Protein AF-A0A931F3W4-F1 (afdb_monomer)

Sequence (230 aa):
MEVESSICLSDLVPALRWSRPQQVAEVLGDPRLPASWWSSLALSKALGTAGLDWICERLARLVATRWDHLPLADLLPALMVHHVDPALPGWPEATRTAVAGLGGWQRLRRLSPGDLTTPSATPEVVMGSVFREILGRIPAQREATRAHPEVTRPLQRGTAPGVSSRSTGSFPAQPETVPPQTGMFAAQVGPFAAQSENTPQRQAGQPQASQPEGLPPRQGDGVPQRQTGS

Foldseek 3Di:
DPPPPQDAQCNQFVVCVVDDLVLLCVQVPDPQADRPRRPPGRPLVVCVRQNLLSVLLSVLVSQVPPVQPPQQCNRGVLLVVDDDDLVDPLADPLLSVLQVVCVHSVSNNGHGLVVSDDPSDHSSSNSSSVSSVSVVPDCSVVCSVVVPDDPPDDDDDDDDDDDDDDDDDDDDDDDDDDDDDDDDDDDDDDDDDDDPDDDDDDDDDDDDDDDDDDDDDDDDDDDDDDDDDD

Radius of gyration: 34.12 Å; Cα contacts (8 Å, |Δi|>4): 187; chains: 1; bounding box: 109×86×73 Å

Secondary structure (DSSP, 8-state):
--------HHHH-THHHHS-HHHHHHHH--TTS-TTHHHHS-HHHHHHHH-HHHHHHHHHHHHHHH-TTS-HHHH-THHHHS---TTSTTS-HHHHHHHHHTT-HHHHTTS-GGGG--SS--HHHHHHHHHHHHHHTSHHHHHHHHS-----------------------PPP-----------------------------------------------------PPP-

Solvent-accessible surface area (backbone atoms only — not comparable to full-atom values): 15168 Å² total; per-residue (Å²): 131,86,77,79,77,68,53,26,48,31,76,54,28,48,57,59,73,80,45,60,66,69,68,48,42,75,56,68,62,47,96,93,50,62,88,68,34,51,74,74,34,37,39,50,58,51,36,71,74,65,33,61,67,54,52,19,48,36,49,15,48,46,40,49,73,74,40,26,81,46,36,39,41,70,43,30,52,61,61,76,77,48,87,73,65,67,84,43,87,90,47,56,69,40,38,37,54,32,39,53,76,59,62,27,67,82,40,50,45,70,33,24,40,61,70,45,65,44,100,57,26,50,33,39,59,43,41,21,49,52,41,45,56,56,59,66,66,39,64,58,50,55,47,64,65,60,72,62,70,73,90,79,74,77,89,78,80,79,79,87,88,84,84,88,80,90,81,92,85,84,86,83,80,88,86,89,86,83,88,92,84,92,79,90,83,80,87,82,90,84,88,82,90,75,86,88,81,78,84,78,88,80,78,91,75,87,81,82,88,80,84,79,90,80,85,80,90,81,89,78,88,80,82,86,82,82,78,88,81,134

Mean predicted aligned error: 18.48 Å

pLDDT: mean 73.36, std 21.91, range [36.03, 97.19]

Organism: NCBI:txid1187855

Structure (mmCIF, N/CA/C/O backbone):
data_AF-A0A931F3W4-F1
#
_entry.id   AF-A0A931F3W4-F1
#
loop_
_atom_site.group_PDB
_atom_site.id
_atom_site.type_symbol
_atom_site.label_atom_id
_atom_site.label_alt_id
_atom_site.label_comp_id
_atom_site.label_asym_id
_atom_site.label_entity_id
_atom_site.label_seq_id
_atom_site.pdbx_PDB_ins_code
_atom_site.Cartn_x
_atom_site.Cartn_y
_atom_site.Cartn_z
_atom_site.occupancy
_atom_site.B_iso_or_equiv
_atom_site.auth_seq_id
_atom_site.auth_comp_id
_atom_site.auth_asym_id
_atom_site.auth_atom_id
_atom_site.pdbx_PDB_model_num
ATOM 1 N N . MET A 1 1 ? -26.323 -15.587 11.930 1.00 38.91 1 MET A N 1
ATOM 2 C CA . MET A 1 1 ? -25.146 -14.933 12.529 1.00 38.91 1 MET A CA 1
ATOM 3 C C . MET A 1 1 ? -24.236 -14.577 11.378 1.00 38.91 1 MET A C 1
ATOM 5 O O . MET A 1 1 ? -23.604 -15.470 10.829 1.00 38.91 1 MET A O 1
ATOM 9 N N . GLU A 1 2 ? -24.268 -13.326 10.934 1.00 43.00 2 GLU A N 1
ATOM 10 C CA . GLU A 1 2 ? -23.236 -12.836 10.026 1.00 43.00 2 GLU A CA 1
ATOM 11 C C . GLU A 1 2 ? -21.982 -12.694 10.880 1.00 43.00 2 GLU A C 1
ATOM 13 O O . GLU A 1 2 ? -21.956 -11.945 11.850 1.00 43.00 2 GLU A O 1
ATOM 18 N N . VAL A 1 3 ? -20.992 -13.545 10.634 1.00 45.69 3 VAL A N 1
ATOM 19 C CA . VAL A 1 3 ? -19.682 -13.373 11.248 1.00 45.69 3 VAL A CA 1
ATOM 20 C C . VAL A 1 3 ? -19.045 -12.248 10.453 1.00 45.69 3 VAL A C 1
ATOM 22 O O . VAL A 1 3 ? -18.515 -12.493 9.368 1.00 45.69 3 VAL A O 1
ATOM 25 N N . GLU A 1 4 ? -19.145 -11.006 10.932 1.00 57.19 4 GLU A N 1
ATOM 26 C CA . GLU A 1 4 ? -18.295 -9.941 10.414 1.00 57.19 4 GLU A CA 1
ATOM 27 C C . GLU A 1 4 ? -16.847 -10.317 10.718 1.00 57.19 4 GLU A C 1
ATOM 29 O O . GLU A 1 4 ? -16.307 -10.037 11.788 1.00 57.19 4 GLU A O 1
ATOM 34 N N . SER A 1 5 ? -16.218 -11.000 9.765 1.00 57.53 5 SER A N 1
ATOM 35 C CA . SER A 1 5 ? -14.788 -11.253 9.764 1.00 57.53 5 SER A CA 1
ATOM 36 C C . SER A 1 5 ? -14.090 -9.900 9.771 1.00 57.53 5 SER A C 1
ATOM 38 O O . SER A 1 5 ? -13.972 -9.231 8.741 1.00 57.53 5 SER A O 1
ATOM 40 N N . SER A 1 6 ? -13.669 -9.466 10.955 1.00 82.12 6 SER A N 1
ATOM 41 C CA . SER A 1 6 ? -12.978 -8.202 11.157 1.00 82.12 6 SER A CA 1
ATOM 42 C C . SER A 1 6 ? -11.540 -8.330 10.657 1.00 82.12 6 SER A C 1
ATOM 44 O O . SER A 1 6 ? -10.613 -8.472 11.449 1.00 82.12 6 SER A O 1
ATOM 46 N N . ILE A 1 7 ? -11.355 -8.315 9.336 1.00 90.19 7 ILE A N 1
ATOM 47 C CA . ILE A 1 7 ? -10.024 -8.275 8.731 1.00 90.19 7 ILE A CA 1
ATOM 48 C C . ILE A 1 7 ? -9.361 -6.939 9.079 1.00 90.19 7 ILE A C 1
ATOM 50 O O . ILE A 1 7 ? -9.967 -5.879 8.903 1.00 90.19 7 ILE A O 1
ATOM 54 N N . CYS A 1 8 ? -8.140 -6.976 9.598 1.00 93.44 8 CYS A N 1
ATOM 55 C CA . CYS A 1 8 ? -7.321 -5.795 9.853 1.00 93.44 8 CYS A CA 1
ATOM 56 C C . CYS A 1 8 ? -6.316 -5.582 8.713 1.00 93.44 8 CYS A C 1
ATOM 58 O O . CYS A 1 8 ? -6.145 -6.424 7.829 1.00 93.44 8 CYS A O 1
ATOM 60 N N . LEU A 1 9 ? -5.623 -4.445 8.709 1.00 94.44 9 LEU A N 1
ATOM 61 C CA . LEU A 1 9 ? -4.669 -4.145 7.641 1.00 94.44 9 LEU A CA 1
ATOM 62 C C . LEU A 1 9 ? -3.477 -5.118 7.630 1.00 94.44 9 LEU A C 1
ATOM 64 O O . LEU A 1 9 ? -2.995 -5.498 6.565 1.00 94.44 9 LEU A O 1
ATOM 68 N N . 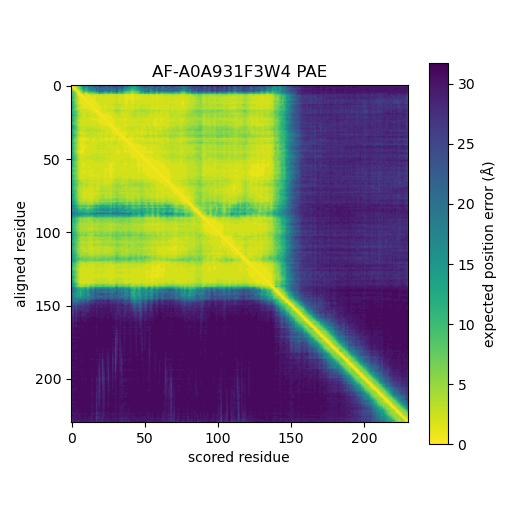SER A 1 10 ? -3.036 -5.565 8.807 1.00 95.12 10 SER A N 1
ATOM 69 C CA . SER A 1 10 ? -1.928 -6.516 8.950 1.00 95.12 10 SER A CA 1
ATOM 70 C C . SER A 1 10 ? -2.238 -7.927 8.437 1.00 95.12 10 SER A C 1
ATOM 72 O O . SER A 1 10 ? -1.316 -8.709 8.218 1.00 95.12 10 SER A O 1
ATOM 74 N N . ASP A 1 11 ? -3.514 -8.255 8.217 1.00 93.44 11 ASP A N 1
ATOM 75 C CA . ASP A 1 11 ? -3.917 -9.512 7.577 1.00 93.44 11 ASP A CA 1
ATOM 76 C C . ASP A 1 11 ? -3.682 -9.472 6.063 1.00 93.44 11 ASP A C 1
ATOM 78 O O . ASP A 1 11 ? -3.429 -10.502 5.443 1.00 93.44 11 ASP A O 1
ATOM 82 N N . LEU A 1 12 ? -3.752 -8.277 5.468 1.00 92.31 12 LEU A N 1
ATOM 83 C CA . LEU A 1 12 ? -3.529 -8.061 4.038 1.00 92.31 12 LEU A CA 1
ATOM 84 C C . LEU A 1 12 ? -2.073 -7.777 3.709 1.00 92.31 12 LEU A C 1
ATOM 86 O O . LEU A 1 12 ? -1.602 -8.184 2.650 1.00 92.31 12 LEU A O 1
ATOM 90 N N . VAL A 1 13 ? -1.384 -7.072 4.606 1.00 95.06 13 VAL A N 1
ATOM 91 C CA . VAL A 1 13 ? 0.032 -6.724 4.485 1.00 95.06 13 VAL A CA 1
ATOM 92 C C . VAL A 1 13 ? 0.778 -7.387 5.645 1.00 95.06 13 VAL A C 1
ATOM 94 O O . VAL A 1 13 ? 0.998 -6.745 6.679 1.00 95.06 13 VAL A O 1
ATOM 97 N N . PRO A 1 14 ? 1.164 -8.673 5.516 1.00 93.94 14 PRO A N 1
ATOM 98 C CA . PRO A 1 14 ? 1.761 -9.435 6.611 1.00 93.94 14 PRO A CA 1
ATOM 99 C C . PRO A 1 14 ? 3.040 -8.801 7.162 1.00 93.94 14 PRO A C 1
ATOM 101 O O . PRO A 1 14 ? 3.311 -8.912 8.356 1.00 93.94 14 PRO A O 1
ATOM 104 N N . ALA A 1 15 ? 3.772 -8.052 6.328 1.00 94.38 15 ALA A N 1
ATOM 105 C CA . ALA A 1 15 ? 4.962 -7.296 6.719 1.00 94.38 15 ALA A CA 1
ATOM 106 C C . ALA A 1 15 ? 4.738 -6.364 7.927 1.00 94.38 15 ALA A C 1
ATOM 108 O O . ALA A 1 15 ? 5.656 -6.144 8.722 1.00 94.38 15 ALA A O 1
ATOM 109 N N . LEU A 1 16 ? 3.507 -5.877 8.135 1.00 95.38 16 LEU A N 1
ATOM 110 C CA . LEU A 1 16 ? 3.147 -5.075 9.308 1.00 95.38 16 LEU A CA 1
ATOM 111 C C . LEU A 1 16 ? 3.278 -5.848 10.627 1.00 95.38 16 LEU A C 1
ATOM 113 O O . LEU A 1 16 ? 3.577 -5.237 11.649 1.00 95.38 16 LEU A O 1
ATOM 117 N N . ARG A 1 17 ? 3.075 -7.171 10.621 1.00 93.19 17 ARG A N 1
ATOM 118 C CA . ARG A 1 17 ? 3.121 -8.013 11.829 1.00 93.19 17 ARG A CA 1
ATOM 119 C C . ARG A 1 17 ? 4.537 -8.212 12.358 1.00 93.19 17 ARG A C 1
ATOM 121 O O . ARG A 1 17 ? 4.718 -8.393 13.557 1.00 93.19 17 ARG A O 1
ATOM 128 N N . TRP A 1 18 ? 5.528 -8.178 11.470 1.00 92.69 18 TRP A N 1
ATOM 129 C CA . TRP A 1 18 ? 6.941 -8.361 11.822 1.00 92.69 18 TRP A CA 1
ATOM 130 C C . TRP A 1 18 ? 7.704 -7.038 11.932 1.00 92.69 18 TRP A C 1
ATOM 132 O O . TRP A 1 18 ? 8.871 -7.021 12.319 1.00 92.69 18 TRP A O 1
ATOM 142 N N . SER A 1 19 ? 7.051 -5.923 11.607 1.00 93.75 19 SER A N 1
ATOM 143 C CA . SER A 1 19 ? 7.645 -4.593 11.695 1.00 93.75 19 SER A CA 1
ATOM 144 C C . SER A 1 19 ? 7.545 -4.017 13.102 1.00 93.75 19 SER A C 1
ATOM 146 O O . SER A 1 19 ? 6.621 -4.311 13.860 1.00 93.75 19 SER A O 1
ATOM 148 N N . ARG A 1 20 ? 8.497 -3.147 13.459 1.00 94.81 20 ARG A N 1
ATOM 149 C CA . ARG A 1 20 ? 8.479 -2.465 14.759 1.00 94.81 20 ARG A CA 1
ATOM 150 C C . ARG A 1 20 ? 7.295 -1.490 14.808 1.00 94.81 20 ARG A C 1
ATOM 152 O O . ARG A 1 20 ? 7.245 -0.593 13.961 1.00 94.81 20 ARG A O 1
ATOM 159 N N . PRO A 1 21 ? 6.387 -1.581 15.800 1.00 94.25 21 PRO A N 1
ATOM 160 C CA . PRO A 1 21 ? 5.191 -0.738 15.856 1.00 94.25 21 PRO A CA 1
ATOM 161 C C . PRO A 1 21 ? 5.481 0.765 15.798 1.00 94.25 21 PRO A C 1
ATOM 163 O O . PRO A 1 21 ? 4.712 1.509 15.203 1.00 94.25 21 PRO A O 1
ATOM 166 N N . GLN A 1 22 ? 6.608 1.215 16.356 1.00 95.12 22 GLN A N 1
ATOM 167 C CA . GLN A 1 22 ? 7.011 2.624 16.356 1.00 95.12 22 GLN A CA 1
ATOM 168 C C . GLN A 1 22 ? 7.330 3.137 14.944 1.00 95.12 22 GLN A C 1
ATOM 170 O O . GLN A 1 22 ? 6.947 4.248 14.598 1.00 95.12 22 GLN A O 1
ATOM 175 N N . GLN A 1 23 ? 7.980 2.316 14.114 1.00 94.81 23 GLN A N 1
ATOM 176 C CA . GLN A 1 23 ? 8.305 2.672 12.726 1.00 94.81 23 GLN A CA 1
ATOM 177 C C . GLN A 1 23 ? 7.051 2.710 11.852 1.00 94.81 23 GLN A C 1
ATOM 179 O O . GLN A 1 23 ? 6.938 3.535 10.951 1.00 94.81 23 GLN A O 1
ATOM 184 N N . VAL A 1 24 ? 6.095 1.824 12.134 1.00 96.56 24 VAL A N 1
ATOM 185 C CA . VAL A 1 24 ? 4.797 1.825 11.458 1.00 96.56 24 VAL A CA 1
ATOM 186 C C . VAL A 1 24 ? 3.981 3.048 11.881 1.00 96.56 24 VAL A C 1
ATOM 188 O O . VAL A 1 24 ? 3.436 3.734 11.021 1.00 96.56 24 VAL A O 1
ATOM 191 N N . ALA A 1 25 ? 3.945 3.370 13.178 1.00 95.06 25 ALA A N 1
ATOM 192 C CA . ALA A 1 25 ? 3.234 4.529 13.721 1.00 95.06 25 ALA A CA 1
ATOM 193 C C . ALA A 1 25 ? 3.739 5.865 13.158 1.00 95.06 25 ALA A C 1
ATOM 195 O O . ALA A 1 25 ? 2.942 6.774 12.953 1.00 95.06 25 ALA A O 1
ATOM 196 N N . GLU A 1 26 ? 5.041 5.977 12.882 1.00 95.62 26 GLU A N 1
ATOM 197 C CA . GLU A 1 26 ? 5.653 7.167 12.277 1.00 95.62 26 GLU A CA 1
ATOM 198 C C . GLU A 1 26 ? 5.024 7.518 10.915 1.00 95.62 26 GLU A C 1
ATOM 200 O O . GLU A 1 26 ? 4.882 8.691 10.577 1.00 95.62 26 GLU A O 1
ATOM 205 N N . VAL A 1 27 ? 4.609 6.504 10.145 1.00 96.12 27 VAL A N 1
ATOM 206 C CA . VAL A 1 27 ? 4.059 6.686 8.792 1.00 96.12 27 VAL A CA 1
ATOM 207 C C . VAL A 1 27 ? 2.534 6.541 8.754 1.00 96.12 27 VAL A C 1
ATOM 209 O O . VAL A 1 27 ? 1.875 7.313 8.059 1.00 96.12 27 VAL A O 1
ATOM 212 N N . LEU A 1 28 ? 1.969 5.573 9.484 1.00 96.25 28 LEU A N 1
ATOM 213 C CA . LEU A 1 28 ? 0.532 5.246 9.515 1.00 96.25 28 LEU A CA 1
ATOM 214 C C . LEU A 1 28 ? -0.226 5.857 10.705 1.00 96.25 28 LEU A C 1
ATOM 216 O O . LEU A 1 28 ? -1.411 5.566 10.886 1.00 96.25 28 LEU A O 1
ATOM 220 N N . GLY A 1 29 ? 0.420 6.675 11.534 1.00 94.25 29 GLY A N 1
ATOM 221 C CA . GLY A 1 29 ? -0.254 7.399 12.608 1.00 94.25 29 GLY A CA 1
ATOM 222 C C . GLY A 1 29 ? -1.302 8.369 12.056 1.00 94.25 29 GLY A C 1
ATOM 223 O O . GLY A 1 29 ? -0.983 9.236 11.246 1.00 94.25 29 GLY A O 1
ATOM 224 N N . ASP A 1 30 ? -2.548 8.239 12.516 1.00 94.12 30 ASP A N 1
ATOM 225 C CA . ASP A 1 30 ? -3.633 9.189 12.247 1.00 94.12 30 ASP A CA 1
ATOM 226 C C . ASP A 1 30 ? -4.307 9.544 13.581 1.00 94.12 30 ASP A C 1
ATOM 228 O O . ASP A 1 30 ? -4.701 8.628 14.306 1.00 94.12 30 ASP A O 1
ATOM 232 N N . PRO A 1 31 ? -4.462 10.835 13.929 1.00 93.31 31 PRO A N 1
ATOM 233 C CA . PRO A 1 31 ? -5.076 11.249 15.193 1.00 93.31 31 PRO A CA 1
ATOM 234 C C . PRO A 1 31 ? -6.554 10.847 15.328 1.00 93.31 31 PRO A C 1
ATOM 236 O O . PRO A 1 31 ? -7.086 10.849 16.435 1.00 93.31 31 PRO A O 1
ATOM 239 N N . ARG A 1 32 ? -7.233 10.508 14.225 1.00 95.06 32 ARG A N 1
ATOM 240 C CA . ARG A 1 32 ? -8.628 10.039 14.210 1.00 95.06 32 ARG A CA 1
ATOM 241 C C . ARG A 1 32 ? -8.749 8.539 14.482 1.00 95.06 32 ARG A C 1
ATOM 243 O O . ARG A 1 32 ? -9.859 8.046 14.677 1.00 95.06 32 ARG A O 1
ATOM 250 N N . LEU A 1 33 ? -7.639 7.802 14.444 1.00 95.56 33 LEU A N 1
ATOM 251 C CA . LEU A 1 33 ? -7.594 6.354 14.622 1.00 95.56 33 LEU A CA 1
ATOM 252 C C . LEU A 1 33 ? -6.891 5.990 15.939 1.00 95.56 33 LEU A C 1
ATOM 254 O O . LEU A 1 33 ? -6.007 6.715 16.396 1.00 95.56 33 LEU A O 1
ATOM 258 N N . PRO A 1 34 ? -7.248 4.857 16.568 1.00 94.31 34 PRO A N 1
ATOM 259 C CA . PRO A 1 34 ? -6.547 4.389 17.755 1.00 94.31 34 PRO A CA 1
ATOM 260 C C . PRO A 1 34 ? -5.084 4.042 17.440 1.00 94.31 34 PRO A C 1
ATOM 262 O O . PRO A 1 34 ? -4.719 3.710 16.307 1.00 94.31 34 PRO A O 1
ATOM 265 N N . ALA A 1 35 ? -4.235 4.067 18.467 1.00 92.75 35 ALA A N 1
ATOM 266 C CA . ALA A 1 35 ? -2.858 3.606 18.339 1.00 92.75 35 ALA A CA 1
ATOM 267 C C . ALA A 1 35 ? -2.827 2.143 17.864 1.00 92.75 35 ALA A C 1
ATOM 269 O O . ALA A 1 35 ? -3.592 1.309 18.344 1.00 92.75 35 ALA A O 1
ATOM 270 N N . SER A 1 36 ? -1.928 1.819 16.933 1.00 93.50 36 SER A N 1
ATOM 271 C CA . SER A 1 36 ? -1.826 0.473 16.345 1.00 93.50 36 SER A CA 1
ATOM 272 C C . SER A 1 36 ? -3.114 -0.033 15.680 1.00 93.50 36 SER A C 1
ATOM 274 O O . SER A 1 36 ? -3.389 -1.234 15.667 1.00 93.50 36 SER A O 1
ATOM 276 N N . TRP A 1 37 ? -3.916 0.865 15.098 1.00 95.94 37 TRP A N 1
ATOM 277 C CA . TRP A 1 37 ? -5.141 0.500 14.375 1.00 95.94 37 TRP A CA 1
ATOM 278 C C . TRP A 1 37 ? -4.897 -0.531 13.261 1.00 95.94 37 TRP A C 1
ATOM 280 O O . TRP A 1 37 ? -5.764 -1.355 12.993 1.00 95.94 37 TRP A O 1
ATOM 290 N N . TRP A 1 38 ? -3.716 -0.543 12.636 1.00 95.50 38 TRP A N 1
ATOM 291 C CA . TRP A 1 38 ? -3.389 -1.455 11.534 1.00 95.50 38 TRP A CA 1
ATOM 292 C C . TRP A 1 38 ? -3.429 -2.943 11.923 1.00 95.50 38 TRP A C 1
ATOM 294 O O . TRP A 1 38 ? -3.611 -3.789 11.048 1.00 95.50 38 TRP A O 1
ATOM 304 N N . SER A 1 39 ? -3.273 -3.275 13.209 1.00 94.69 39 SER A N 1
ATOM 305 C CA . SER A 1 39 ? -3.352 -4.649 13.726 1.00 94.69 39 SER A CA 1
ATOM 306 C C . SER A 1 39 ? -4.591 -4.926 14.581 1.00 94.69 39 SER A C 1
ATOM 308 O O . SER A 1 39 ? -4.866 -6.082 14.882 1.00 94.69 39 SER A O 1
ATOM 310 N N . SER A 1 40 ? -5.329 -3.892 14.992 1.00 92.69 40 SER A N 1
ATOM 311 C CA . SER A 1 40 ? -6.409 -4.010 15.986 1.00 92.69 40 SER A CA 1
ATOM 312 C C . SER A 1 40 ? -7.773 -3.525 15.495 1.00 92.69 40 SER A C 1
ATOM 314 O O . SER A 1 40 ? -8.801 -3.949 16.021 1.00 92.69 40 SER A O 1
ATOM 316 N N . LEU A 1 41 ? -7.812 -2.649 14.488 1.00 93.69 41 LEU A N 1
ATOM 317 C CA . LEU A 1 41 ? -9.041 -2.077 13.956 1.00 93.69 41 LEU A CA 1
ATOM 318 C C . LEU A 1 41 ? -9.452 -2.795 12.669 1.00 93.69 41 LEU A C 1
ATOM 320 O O . LEU A 1 41 ? -8.635 -3.033 11.778 1.00 93.69 41 LEU A O 1
ATOM 324 N N . ALA A 1 42 ? -10.750 -3.077 12.553 1.00 92.81 42 ALA A N 1
ATOM 325 C CA . ALA A 1 42 ? -11.329 -3.579 11.316 1.00 92.81 42 ALA A CA 1
ATOM 326 C C . ALA A 1 42 ? -11.039 -2.611 10.158 1.00 92.81 42 ALA A C 1
ATOM 328 O O . ALA A 1 42 ? -11.275 -1.402 10.257 1.00 92.81 42 ALA A O 1
ATOM 329 N N . LEU A 1 43 ? -10.572 -3.155 9.040 1.00 91.94 43 LEU A N 1
ATOM 330 C CA . LEU A 1 43 ? -10.159 -2.392 7.871 1.00 91.94 43 LEU A CA 1
ATOM 331 C C . LEU A 1 43 ? -11.293 -1.532 7.302 1.00 91.94 43 LEU A C 1
ATOM 333 O O . LEU A 1 43 ? -11.044 -0.408 6.878 1.00 91.94 43 LEU A O 1
ATOM 337 N N . SER A 1 44 ? -12.540 -2.011 7.342 1.00 90.00 44 SER A N 1
ATOM 338 C CA . SER A 1 44 ? -13.719 -1.227 6.941 1.00 90.00 44 SER A CA 1
ATOM 339 C C . SER A 1 44 ? -13.864 0.062 7.749 1.00 90.00 44 SER A C 1
ATOM 341 O O . SER A 1 44 ? -14.100 1.120 7.171 1.00 90.00 44 SER A O 1
ATOM 343 N N . LYS A 1 45 ? -13.662 -0.003 9.071 1.00 91.31 45 LYS A N 1
ATOM 344 C CA . LYS A 1 45 ? -13.699 1.172 9.953 1.00 91.31 45 LYS A CA 1
ATOM 345 C C . LYS A 1 45 ? -12.530 2.110 9.674 1.00 91.31 45 LYS A C 1
ATOM 347 O O . LYS A 1 45 ? -12.736 3.312 9.567 1.00 91.31 45 LYS A O 1
ATOM 352 N N . ALA A 1 46 ? -11.321 1.570 9.510 1.00 93.31 46 ALA A N 1
ATOM 353 C CA . ALA A 1 46 ? -10.150 2.378 9.174 1.00 93.31 46 ALA A CA 1
ATOM 354 C C . ALA A 1 46 ? -10.346 3.139 7.851 1.00 93.31 46 ALA A C 1
ATOM 356 O O . ALA A 1 46 ? -10.100 4.342 7.790 1.00 93.31 46 ALA A O 1
ATOM 357 N N . LEU A 1 47 ? -10.857 2.460 6.819 1.00 91.94 47 LEU A N 1
ATOM 358 C CA . LEU A 1 47 ? -11.158 3.055 5.516 1.00 91.94 47 LEU A CA 1
ATOM 359 C C . LEU A 1 47 ? -12.287 4.091 5.597 1.00 91.94 47 LEU A C 1
ATOM 361 O O . LEU A 1 47 ? -12.173 5.137 4.968 1.00 91.94 47 LEU A O 1
ATOM 365 N N . GLY A 1 48 ? -13.335 3.845 6.391 1.00 90.88 48 GLY A N 1
ATOM 366 C CA . GLY A 1 48 ? -14.420 4.810 6.607 1.00 90.88 48 GLY A CA 1
ATOM 367 C C . GLY A 1 48 ? -13.978 6.080 7.343 1.00 90.88 48 GLY A C 1
ATOM 368 O O . GLY A 1 48 ? -14.459 7.165 7.033 1.00 90.88 48 GLY A O 1
ATOM 369 N N . THR A 1 49 ? -13.034 5.968 8.281 1.00 93.88 49 THR A N 1
ATOM 370 C CA . THR A 1 49 ? -12.533 7.117 9.052 1.00 93.88 49 THR A CA 1
ATOM 371 C C . THR A 1 49 ? -11.438 7.886 8.316 1.00 93.88 49 THR A C 1
ATOM 373 O O . THR A 1 49 ? -11.471 9.117 8.283 1.00 93.88 49 THR A O 1
ATOM 376 N N . ALA A 1 50 ? -10.442 7.188 7.758 1.00 94.19 50 ALA A N 1
ATOM 377 C CA . ALA A 1 50 ? -9.263 7.823 7.170 1.00 94.19 50 ALA A CA 1
ATOM 378 C C . ALA A 1 50 ? -9.355 8.033 5.653 1.00 94.19 50 ALA A C 1
ATOM 380 O O . ALA A 1 50 ? -8.764 8.983 5.138 1.00 94.19 50 ALA A O 1
ATOM 381 N N . GLY A 1 51 ? -10.128 7.192 4.963 1.00 92.56 51 GLY A N 1
ATOM 382 C CA . GLY A 1 51 ? -10.246 7.163 3.510 1.00 92.56 51 GLY A CA 1
ATOM 383 C C . GLY A 1 51 ? -9.273 6.182 2.851 1.00 92.56 51 GLY A C 1
ATOM 384 O O . GLY A 1 51 ? -8.140 5.995 3.299 1.00 92.56 51 GLY A O 1
ATOM 385 N N . LEU A 1 52 ? -9.713 5.572 1.746 1.00 92.75 52 LEU A N 1
ATOM 386 C CA . LEU A 1 52 ? -8.907 4.641 0.945 1.00 92.75 52 LEU A CA 1
ATOM 387 C C . LEU A 1 52 ? -7.619 5.288 0.434 1.00 92.75 52 LEU A C 1
ATOM 389 O O . LEU A 1 52 ? -6.542 4.712 0.568 1.00 92.75 52 LEU A O 1
ATOM 393 N N . ASP A 1 53 ? -7.732 6.496 -0.107 1.00 93.31 53 ASP A N 1
ATOM 394 C CA . ASP A 1 53 ? -6.626 7.184 -0.771 1.00 93.31 53 ASP A CA 1
ATOM 395 C C . ASP A 1 53 ? -5.495 7.512 0.201 1.00 93.31 53 ASP A C 1
ATOM 397 O O . ASP A 1 53 ? -4.332 7.246 -0.098 1.00 93.31 53 ASP A O 1
ATOM 401 N N . TRP A 1 54 ? -5.848 7.990 1.397 1.00 95.44 54 TRP A N 1
ATOM 402 C CA . TRP A 1 54 ? -4.885 8.277 2.455 1.00 95.44 54 TRP A CA 1
ATOM 403 C C . TRP A 1 54 ? -4.158 7.006 2.912 1.00 95.44 54 TRP A C 1
ATOM 405 O O . TRP A 1 54 ? -2.930 6.997 2.991 1.00 95.44 54 TRP A O 1
ATOM 415 N N . ILE A 1 55 ? -4.890 5.908 3.155 1.00 95.88 55 ILE A N 1
ATOM 416 C CA . ILE A 1 55 ? -4.277 4.635 3.568 1.00 95.88 55 ILE A CA 1
ATOM 417 C C . ILE A 1 55 ? -3.335 4.116 2.476 1.00 95.88 55 ILE A C 1
ATOM 419 O O . ILE A 1 55 ? -2.214 3.709 2.783 1.00 95.88 55 ILE A O 1
ATOM 423 N N . CYS A 1 56 ? -3.755 4.161 1.208 1.00 95.38 56 CYS A N 1
ATOM 424 C CA . CYS A 1 56 ? -2.939 3.704 0.083 1.00 95.38 56 CYS A CA 1
ATOM 425 C C . CYS A 1 56 ? -1.658 4.530 -0.068 1.00 95.38 56 CYS A C 1
ATOM 427 O O . CYS A 1 56 ? -0.590 3.954 -0.259 1.00 95.38 56 CYS A O 1
ATOM 429 N N . GLU A 1 57 ? -1.742 5.858 0.053 1.00 96.12 57 GLU A N 1
ATOM 430 C CA . GLU A 1 57 ? -0.575 6.742 -0.014 1.00 96.12 57 GLU A CA 1
ATOM 431 C C . GLU A 1 57 ? 0.421 6.441 1.115 1.00 96.12 57 GLU A C 1
ATOM 433 O O . GLU A 1 57 ? 1.622 6.278 0.879 1.00 96.12 57 GLU A O 1
ATOM 438 N N . ARG A 1 58 ? -0.068 6.330 2.357 1.00 97.19 58 ARG A N 1
ATOM 439 C CA . ARG A 1 58 ? 0.797 6.086 3.517 1.00 97.19 58 ARG A CA 1
ATOM 440 C C . ARG A 1 58 ? 1.424 4.699 3.489 1.00 97.19 58 ARG A C 1
ATOM 442 O O . ARG A 1 58 ? 2.607 4.570 3.802 1.00 97.19 58 ARG A O 1
ATOM 449 N N . LEU A 1 59 ? 0.680 3.681 3.061 1.00 96.81 59 LEU A N 1
ATOM 450 C CA . LEU A 1 59 ? 1.224 2.340 2.850 1.00 96.81 59 LEU A CA 1
ATOM 451 C C . LEU A 1 59 ? 2.278 2.314 1.751 1.00 96.81 59 LEU A C 1
ATOM 453 O O . LEU A 1 59 ? 3.332 1.720 1.952 1.00 96.81 59 LEU A O 1
ATOM 457 N N . ALA A 1 60 ? 2.030 2.975 0.621 1.00 96.50 60 ALA A N 1
ATOM 458 C CA . ALA A 1 60 ? 2.995 3.048 -0.467 1.00 96.50 60 ALA A CA 1
ATOM 459 C C . ALA A 1 60 ? 4.320 3.667 -0.005 1.00 96.50 60 ALA A C 1
ATOM 461 O O . ALA A 1 60 ? 5.384 3.108 -0.266 1.00 96.50 60 ALA A O 1
ATOM 462 N N . ARG A 1 61 ? 4.251 4.758 0.768 1.00 96.50 61 ARG A N 1
ATOM 463 C CA . ARG A 1 61 ? 5.433 5.384 1.372 1.00 96.50 61 ARG A CA 1
ATOM 464 C C . ARG A 1 61 ? 6.133 4.463 2.373 1.00 96.50 61 ARG A C 1
ATOM 466 O O . ARG A 1 61 ? 7.356 4.364 2.352 1.00 96.50 61 ARG A O 1
ATOM 473 N N . LEU A 1 62 ? 5.386 3.787 3.247 1.00 96.69 62 LEU A N 1
ATOM 474 C CA . LEU A 1 62 ? 5.958 2.850 4.222 1.00 96.69 62 LEU A CA 1
ATOM 475 C C . LEU A 1 62 ? 6.713 1.714 3.518 1.00 96.69 62 LEU A C 1
ATOM 477 O O . LEU A 1 62 ? 7.844 1.402 3.876 1.00 96.69 62 LEU A O 1
ATOM 481 N N . VAL A 1 63 ? 6.099 1.136 2.489 1.00 95.81 63 VAL A N 1
ATOM 482 C CA . VAL A 1 63 ? 6.659 0.028 1.712 1.00 95.81 63 VAL A CA 1
ATOM 483 C C . VAL A 1 63 ? 7.924 0.460 0.975 1.00 95.81 63 VAL A C 1
ATOM 485 O O . VAL A 1 63 ? 8.940 -0.217 1.086 1.00 95.81 63 VAL A O 1
ATOM 488 N N . ALA A 1 64 ? 7.893 1.606 0.291 1.00 94.75 64 ALA A N 1
ATOM 489 C CA . ALA A 1 64 ? 9.051 2.129 -0.431 1.00 94.75 64 ALA A CA 1
ATOM 490 C C . ALA A 1 64 ? 10.223 2.499 0.496 1.00 94.75 64 ALA A C 1
ATOM 492 O O . ALA A 1 64 ? 11.375 2.384 0.099 1.00 94.75 64 ALA A O 1
ATOM 493 N N . THR A 1 65 ? 9.950 2.923 1.735 1.00 95.00 65 THR A N 1
ATOM 494 C CA . THR A 1 65 ? 10.996 3.377 2.671 1.00 95.00 65 THR A CA 1
ATOM 495 C C . THR A 1 65 ? 11.542 2.287 3.587 1.00 95.00 65 THR A C 1
ATOM 497 O O . THR A 1 65 ? 12.669 2.407 4.065 1.00 95.00 65 THR A O 1
ATOM 500 N N . ARG A 1 66 ? 10.749 1.257 3.906 1.00 93.62 66 ARG A N 1
ATOM 501 C CA . ARG A 1 66 ? 11.115 0.243 4.912 1.00 93.62 66 ARG A CA 1
ATOM 502 C C . ARG A 1 66 ? 11.223 -1.172 4.350 1.00 93.62 66 ARG A C 1
ATOM 504 O O . ARG A 1 66 ? 11.897 -1.995 4.966 1.00 93.62 66 ARG A O 1
ATOM 511 N N . TRP A 1 67 ? 10.571 -1.462 3.226 1.00 95.31 67 TRP A N 1
ATOM 512 C CA . TRP A 1 67 ? 10.476 -2.809 2.652 1.00 95.31 67 TRP A CA 1
ATOM 513 C C . TRP A 1 67 ? 10.803 -2.818 1.152 1.00 95.31 67 TRP A C 1
ATOM 515 O O . TRP A 1 67 ? 10.250 -3.606 0.388 1.00 95.31 67 TRP A O 1
ATOM 525 N N . ASP A 1 68 ? 11.713 -1.944 0.734 1.00 93.94 68 ASP A N 1
ATOM 526 C CA . ASP A 1 68 ? 12.187 -1.776 -0.643 1.00 93.94 68 ASP A CA 1
ATOM 527 C C . ASP A 1 68 ? 12.803 -3.038 -1.266 1.00 93.94 68 ASP A C 1
ATOM 529 O O . ASP A 1 68 ? 12.796 -3.197 -2.485 1.00 93.94 68 ASP A O 1
ATOM 533 N N . HIS A 1 69 ? 13.295 -3.944 -0.430 1.00 93.38 69 HIS A N 1
ATOM 534 C CA . HIS A 1 69 ? 13.922 -5.212 -0.791 1.00 93.38 69 HIS A CA 1
ATOM 535 C C . HIS A 1 69 ? 12.955 -6.405 -0.779 1.00 93.38 69 HIS A C 1
ATOM 537 O O . HIS A 1 69 ? 13.327 -7.488 -1.228 1.00 93.38 69 HIS A O 1
ATOM 543 N N . LEU A 1 70 ? 11.734 -6.251 -0.253 1.00 94.00 70 LEU A N 1
ATOM 544 C CA . LEU A 1 70 ? 10.798 -7.369 -0.120 1.00 94.00 70 LEU A CA 1
ATOM 545 C C . LEU A 1 70 ? 9.987 -7.547 -1.417 1.00 94.00 70 LEU A C 1
ATOM 547 O O . LEU A 1 70 ? 9.442 -6.560 -1.918 1.00 94.00 70 LEU A O 1
ATOM 551 N N . PRO A 1 71 ? 9.859 -8.767 -1.974 1.00 93.12 71 PRO A N 1
ATOM 552 C CA . PRO A 1 71 ? 9.047 -8.992 -3.164 1.00 93.12 71 PRO A CA 1
ATOM 553 C C . PRO A 1 71 ? 7.586 -8.592 -2.946 1.00 93.12 71 PRO A C 1
ATOM 555 O O . PRO A 1 71 ? 7.003 -8.838 -1.886 1.00 93.12 71 PRO A O 1
ATOM 558 N N . LEU A 1 72 ? 6.952 -8.025 -3.974 1.00 91.88 72 LEU A N 1
ATOM 559 C CA . LEU A 1 72 ? 5.562 -7.572 -3.870 1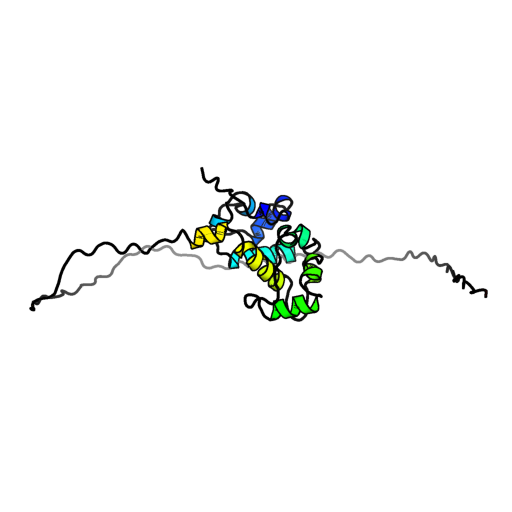.00 91.88 72 LEU A CA 1
ATOM 560 C C . LEU A 1 72 ? 4.585 -8.702 -3.519 1.00 91.88 72 LEU A C 1
ATOM 562 O O . LEU A 1 72 ? 3.624 -8.469 -2.787 1.00 91.88 72 LEU A O 1
ATOM 566 N N . ALA A 1 73 ? 4.832 -9.920 -4.004 1.00 91.56 73 ALA A N 1
ATOM 567 C CA . ALA A 1 73 ? 4.021 -11.090 -3.669 1.00 91.56 73 ALA A CA 1
ATOM 568 C C . ALA A 1 73 ? 4.053 -11.445 -2.169 1.00 91.56 73 ALA A C 1
ATOM 570 O O . ALA A 1 73 ? 3.047 -11.924 -1.649 1.00 91.56 73 ALA A O 1
ATOM 571 N N . ASP A 1 74 ? 5.162 -11.171 -1.477 1.00 92.31 74 ASP A N 1
ATOM 572 C CA . ASP A 1 74 ? 5.303 -11.421 -0.037 1.00 92.31 74 ASP A CA 1
ATOM 573 C C . ASP A 1 74 ? 4.718 -10.269 0.791 1.00 92.31 74 ASP A C 1
ATOM 575 O O . ASP A 1 74 ? 4.138 -10.481 1.858 1.00 92.31 74 ASP A O 1
ATOM 579 N N . LEU A 1 75 ? 4.824 -9.040 0.275 1.00 92.50 75 LEU A N 1
ATOM 580 C CA . LEU A 1 75 ? 4.208 -7.850 0.863 1.00 92.50 75 LEU A CA 1
ATOM 581 C C . LEU A 1 75 ? 2.684 -7.902 0.829 1.00 92.50 75 LEU A C 1
ATOM 583 O O . LEU A 1 75 ? 2.028 -7.529 1.800 1.00 92.50 75 LEU A O 1
ATOM 587 N N . LEU A 1 76 ? 2.126 -8.327 -0.302 1.00 92.00 76 LEU A N 1
ATOM 588 C CA . LEU A 1 76 ? 0.695 -8.329 -0.559 1.00 92.00 76 LEU A CA 1
ATOM 589 C C . LEU A 1 76 ? 0.308 -9.664 -1.214 1.00 92.00 76 LEU A C 1
ATOM 591 O O . LEU A 1 76 ? 0.118 -9.722 -2.432 1.00 92.00 76 LEU A O 1
ATOM 595 N N . PRO A 1 77 ? 0.131 -10.745 -0.428 1.00 90.38 77 PRO A N 1
ATOM 596 C CA . PRO A 1 77 ? -0.210 -12.075 -0.953 1.00 90.38 77 PRO A CA 1
ATOM 597 C C . PRO A 1 77 ? -1.474 -12.093 -1.821 1.00 90.38 77 PRO A C 1
ATOM 599 O O . PRO A 1 77 ? -1.621 -12.917 -2.725 1.00 90.38 77 PRO A O 1
ATOM 602 N N . ALA A 1 78 ? -2.369 -11.125 -1.606 1.00 87.69 78 ALA A N 1
ATOM 603 C CA . ALA A 1 78 ? -3.548 -10.873 -2.425 1.00 87.69 78 ALA A CA 1
ATOM 604 C C . ALA A 1 78 ? -3.227 -10.699 -3.929 1.00 87.69 78 ALA A C 1
ATOM 606 O O . ALA A 1 78 ? -4.054 -11.049 -4.769 1.00 87.69 78 ALA A O 1
ATOM 607 N N . LEU A 1 79 ? -2.022 -10.240 -4.292 1.00 85.50 79 LEU A N 1
ATOM 608 C CA . LEU A 1 79 ? -1.558 -10.116 -5.683 1.00 85.50 79 LEU A CA 1
ATOM 609 C C . LEU A 1 79 ? -1.443 -11.453 -6.420 1.00 85.50 79 LEU A C 1
ATOM 611 O O . LEU A 1 79 ? -1.501 -11.494 -7.652 1.00 85.50 79 LEU A O 1
ATOM 615 N N . MET A 1 80 ? -1.269 -12.548 -5.680 1.00 84.00 80 MET A N 1
ATOM 616 C CA . MET A 1 80 ? -1.165 -13.886 -6.258 1.00 84.00 80 MET A CA 1
ATOM 617 C C . MET A 1 80 ? -2.530 -14.436 -6.665 1.00 84.00 80 MET A C 1
ATOM 619 O O . MET A 1 80 ? -2.622 -15.166 -7.649 1.00 84.00 80 MET A O 1
ATOM 623 N N . VAL A 1 81 ? -3.582 -14.046 -5.943 1.00 84.50 81 VAL A N 1
ATOM 624 C CA . VAL A 1 81 ? -4.954 -14.521 -6.159 1.00 84.50 81 VAL A CA 1
ATOM 625 C C . VAL A 1 81 ? -5.738 -13.567 -7.060 1.00 84.50 81 VAL A C 1
ATOM 627 O O . VAL A 1 81 ? -6.515 -14.004 -7.907 1.00 84.50 81 VAL A O 1
ATOM 630 N N . HIS A 1 82 ? -5.532 -12.257 -6.917 1.00 79.38 82 HIS A N 1
ATOM 631 C CA . HIS A 1 82 ? -6.268 -11.257 -7.679 1.00 79.38 82 HIS A CA 1
ATOM 632 C C . HIS A 1 82 ? -5.536 -10.856 -8.959 1.00 79.38 82 HIS A C 1
ATOM 634 O O . HIS A 1 82 ? -4.400 -10.380 -8.954 1.00 79.38 82 HIS A O 1
ATOM 640 N N . HIS A 1 83 ? -6.239 -10.978 -10.083 1.00 76.81 83 HIS A N 1
ATOM 641 C CA . HIS A 1 83 ? -5.766 -10.450 -11.353 1.00 76.81 83 HIS A CA 1
ATOM 642 C C . HIS A 1 83 ? -6.030 -8.944 -11.428 1.00 76.81 83 HIS A C 1
ATOM 644 O O . HIS A 1 83 ? -7.168 -8.516 -11.629 1.00 76.81 83 HIS A O 1
ATOM 650 N N . VAL A 1 84 ? -4.998 -8.129 -11.238 1.00 80.69 84 VAL A N 1
ATOM 651 C CA . VAL A 1 84 ? -5.055 -6.691 -11.510 1.00 80.69 84 VAL A CA 1
ATOM 652 C C . VAL A 1 84 ? -4.748 -6.475 -12.981 1.00 80.69 84 VAL A C 1
ATOM 654 O O . VAL A 1 84 ? -3.769 -7.014 -13.494 1.00 80.69 84 VAL A O 1
ATOM 657 N N . ASP A 1 85 ? -5.597 -5.707 -13.650 1.00 78.25 85 ASP A N 1
ATOM 658 C CA . ASP A 1 85 ? -5.341 -5.285 -15.016 1.00 78.25 85 ASP A CA 1
ATOM 659 C C . ASP A 1 85 ? -4.752 -3.864 -14.989 1.00 78.25 85 ASP A C 1
ATOM 661 O O . ASP A 1 85 ? -5.474 -2.907 -14.703 1.00 78.25 85 ASP A O 1
ATOM 665 N N . PRO A 1 86 ? -3.442 -3.702 -15.246 1.00 73.06 86 PRO A N 1
ATOM 666 C CA . PRO A 1 86 ? -2.811 -2.390 -15.255 1.00 73.06 86 PRO A CA 1
ATOM 667 C C . PRO A 1 86 ? -3.274 -1.524 -16.434 1.00 73.06 86 PRO A C 1
ATOM 669 O O . PRO A 1 86 ? -2.945 -0.347 -16.459 1.00 73.06 86 PRO A O 1
ATOM 672 N N . ALA A 1 87 ? -4.026 -2.052 -17.408 1.00 74.12 87 ALA A N 1
ATOM 673 C CA . ALA A 1 87 ? -4.613 -1.254 -18.483 1.00 74.12 87 ALA A CA 1
ATOM 674 C C . ALA A 1 87 ? -5.909 -0.532 -18.065 1.00 74.12 87 ALA A C 1
ATOM 676 O O . ALA A 1 87 ? -6.438 0.265 -18.844 1.00 74.12 87 ALA A O 1
ATOM 677 N N . LEU A 1 88 ? -6.419 -0.776 -16.849 1.00 70.81 88 LEU A N 1
ATOM 678 C CA . LEU A 1 88 ? -7.666 -0.177 -16.380 1.00 70.81 88 LEU A CA 1
ATOM 679 C C . LEU A 1 88 ? -7.593 1.359 -16.347 1.00 70.81 88 LEU A C 1
ATOM 681 O O . LEU A 1 88 ? -6.592 1.931 -15.909 1.00 70.81 88 LEU A O 1
ATOM 685 N N . PRO A 1 89 ? -8.686 2.053 -16.718 1.00 68.19 89 PRO A N 1
ATOM 686 C CA . PRO A 1 89 ? -8.730 3.516 -16.743 1.00 68.19 89 PRO A CA 1
ATOM 687 C C . PRO A 1 89 ? -8.588 4.159 -15.354 1.00 68.19 89 PRO A C 1
ATOM 689 O O . PRO A 1 89 ? -8.319 5.351 -15.262 1.00 68.19 89 PRO A O 1
ATOM 692 N N . GLY A 1 90 ? -8.741 3.386 -14.271 1.00 76.62 90 GLY A N 1
ATOM 693 C CA . GLY A 1 90 ? -8.518 3.857 -12.901 1.00 76.62 90 GLY A CA 1
ATOM 694 C C . GLY A 1 90 ? -7.043 4.058 -12.533 1.00 76.62 90 GLY A C 1
ATOM 695 O O . GLY A 1 90 ? -6.759 4.622 -11.479 1.00 76.62 90 GLY A O 1
ATOM 696 N N . TRP A 1 91 ? -6.104 3.601 -13.368 1.00 87.31 91 TRP A N 1
ATOM 697 C CA . TRP A 1 91 ? -4.671 3.717 -13.109 1.00 87.31 91 TRP A CA 1
ATOM 698 C C . TRP A 1 91 ? -4.081 4.974 -13.764 1.00 87.31 91 TRP A C 1
ATOM 700 O O . TRP A 1 91 ? -4.306 5.198 -14.962 1.00 87.31 91 TRP A O 1
ATOM 710 N N . PRO A 1 92 ? -3.275 5.772 -13.031 1.00 89.06 92 PRO A N 1
ATOM 711 C CA . PRO A 1 92 ? -2.566 6.909 -13.609 1.00 89.06 92 PRO A CA 1
ATOM 712 C C . PRO A 1 92 ? -1.751 6.493 -14.837 1.00 89.06 92 PRO A C 1
ATOM 714 O O . PRO A 1 92 ? -1.103 5.447 -14.825 1.00 89.06 92 PRO A O 1
ATOM 717 N N . GLU A 1 93 ? -1.748 7.319 -15.887 1.00 89.94 93 GLU A N 1
ATOM 718 C CA . GLU A 1 93 ? -1.022 7.035 -17.140 1.00 89.94 93 GLU A CA 1
ATOM 719 C C . GLU A 1 93 ? 0.464 6.724 -16.893 1.00 89.94 93 GLU A C 1
ATOM 721 O O . GLU A 1 93 ? 1.021 5.782 -17.457 1.00 89.94 93 GLU A O 1
ATOM 726 N N . ALA A 1 94 ? 1.074 7.464 -15.964 1.00 89.31 94 ALA A N 1
ATOM 727 C CA . ALA A 1 94 ? 2.429 7.240 -15.471 1.00 89.31 94 ALA A CA 1
ATOM 728 C C . ALA A 1 94 ? 2.635 5.810 -14.944 1.00 89.31 94 ALA A C 1
ATOM 730 O O . ALA A 1 94 ? 3.593 5.138 -15.328 1.00 89.31 94 ALA A O 1
ATOM 731 N N . THR A 1 95 ? 1.709 5.316 -14.116 1.00 91.69 95 THR A N 1
ATOM 732 C CA . THR A 1 95 ? 1.742 3.950 -13.582 1.00 91.69 95 THR A CA 1
ATOM 733 C C . THR A 1 95 ? 1.616 2.929 -14.703 1.00 91.69 95 THR A C 1
ATOM 735 O O . THR A 1 95 ? 2.383 1.973 -14.746 1.00 91.69 95 THR A O 1
ATOM 738 N N . ARG A 1 96 ? 0.675 3.126 -15.633 1.00 91.94 96 ARG A N 1
ATOM 739 C CA . ARG A 1 96 ? 0.454 2.191 -16.749 1.00 91.94 96 ARG A CA 1
ATOM 740 C C . ARG A 1 96 ? 1.696 2.074 -17.629 1.00 91.94 96 ARG A C 1
ATOM 742 O O . ARG A 1 96 ? 2.143 0.963 -17.911 1.00 91.94 96 ARG A O 1
ATOM 749 N N . THR A 1 97 ? 2.302 3.212 -17.964 1.00 91.50 97 THR A N 1
ATOM 750 C CA . THR A 1 97 ? 3.564 3.287 -18.714 1.00 91.50 97 THR A CA 1
ATOM 751 C C . THR A 1 97 ? 4.704 2.593 -17.967 1.00 91.50 97 THR A C 1
ATOM 753 O O . THR A 1 97 ? 5.413 1.777 -18.555 1.00 91.50 97 THR A O 1
ATOM 756 N N . ALA A 1 98 ? 4.849 2.849 -16.662 1.00 92.12 98 ALA A N 1
ATOM 757 C CA . ALA A 1 98 ? 5.872 2.212 -15.837 1.00 92.12 98 ALA A CA 1
ATOM 758 C C . ALA A 1 98 ? 5.701 0.686 -15.796 1.00 92.12 98 ALA A C 1
ATOM 760 O O . ALA A 1 98 ? 6.648 -0.051 -16.061 1.00 92.12 98 ALA A O 1
ATOM 761 N N . VAL A 1 99 ? 4.486 0.191 -15.540 1.00 91.75 99 VAL A N 1
ATOM 762 C CA . VAL A 1 99 ? 4.213 -1.253 -15.494 1.00 91.75 99 VAL A CA 1
ATOM 763 C C . VAL A 1 99 ? 4.441 -1.914 -16.850 1.00 91.75 99 VAL A C 1
ATOM 765 O O . VAL A 1 99 ? 5.006 -3.007 -16.895 1.00 91.75 99 VAL A O 1
ATOM 768 N N . ALA A 1 100 ? 4.052 -1.268 -17.951 1.00 90.88 100 ALA A N 1
ATOM 769 C CA . ALA A 1 100 ? 4.348 -1.761 -19.292 1.00 90.88 100 ALA A CA 1
ATOM 770 C C . ALA A 1 100 ? 5.866 -1.863 -19.531 1.00 90.88 100 ALA A C 1
ATOM 772 O O . ALA A 1 100 ? 6.345 -2.915 -19.955 1.00 90.88 100 ALA A O 1
ATOM 773 N N . GLY A 1 101 ? 6.628 -0.822 -19.174 1.00 90.94 101 GLY A N 1
ATOM 774 C CA . GLY A 1 101 ? 8.091 -0.802 -19.284 1.00 90.94 101 GLY A CA 1
ATOM 775 C C . GLY A 1 101 ? 8.799 -1.844 -18.409 1.00 90.94 101 GLY A C 1
ATOM 776 O O . GLY A 1 101 ? 9.828 -2.383 -18.804 1.00 90.94 101 GLY A O 1
ATOM 777 N N . LE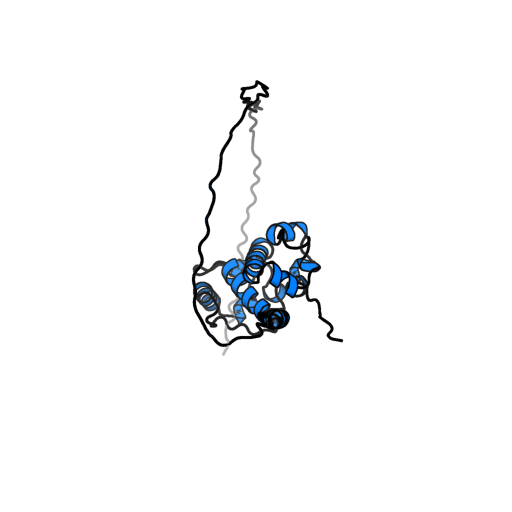U A 1 102 ? 8.216 -2.197 -17.260 1.00 91.38 102 LEU A N 1
ATOM 778 C CA . LEU A 1 102 ? 8.727 -3.223 -16.344 1.00 91.38 102 LEU A CA 1
ATOM 779 C C . LEU A 1 102 ? 8.397 -4.666 -16.778 1.00 91.38 102 LEU A C 1
ATOM 781 O O . LEU A 1 102 ? 8.731 -5.611 -16.064 1.00 91.38 102 LEU A O 1
ATOM 785 N N . GLY A 1 103 ? 7.746 -4.871 -17.928 1.00 89.88 103 GLY A N 1
ATOM 786 C CA . GLY A 1 103 ? 7.373 -6.201 -18.426 1.00 89.88 103 GLY A CA 1
ATOM 787 C C . GLY A 1 103 ? 5.990 -6.682 -17.971 1.00 89.88 103 GLY A C 1
ATOM 788 O O . GLY A 1 103 ? 5.716 -7.885 -17.958 1.00 89.88 103 GLY A O 1
ATOM 789 N N . GLY A 1 104 ? 5.111 -5.754 -17.590 1.00 89.50 104 GLY A N 1
ATOM 790 C CA . GLY A 1 104 ? 3.710 -6.006 -17.273 1.00 89.50 104 GLY A CA 1
ATOM 791 C C . GLY A 1 104 ? 3.454 -6.549 -15.864 1.00 89.50 104 GLY A C 1
ATOM 792 O O . GLY A 1 104 ? 4.356 -6.764 -15.052 1.00 89.50 104 GLY A O 1
ATOM 793 N N . TRP A 1 105 ? 2.176 -6.820 -15.579 1.00 88.81 105 TRP A N 1
ATOM 794 C CA . TRP A 1 105 ? 1.695 -7.232 -14.253 1.00 88.81 105 TRP A CA 1
ATOM 795 C C . TRP A 1 105 ? 2.388 -8.482 -13.689 1.00 88.81 105 TRP A C 1
ATOM 797 O O . TRP A 1 105 ? 2.714 -8.562 -12.502 1.00 88.81 105 TRP A O 1
ATOM 807 N N . GLN A 1 106 ? 2.633 -9.478 -14.545 1.00 88.94 106 GLN A N 1
ATOM 808 C CA . GLN A 1 106 ? 3.264 -10.736 -14.138 1.00 88.94 106 GLN A CA 1
ATOM 809 C C . GLN A 1 106 ? 4.732 -10.554 -13.753 1.00 88.94 106 GLN A C 1
ATOM 811 O O . GLN A 1 106 ? 5.243 -11.296 -12.914 1.00 88.94 106 GLN A O 1
ATOM 816 N N . ARG A 1 107 ? 5.438 -9.594 -14.362 1.00 90.62 107 ARG A N 1
ATOM 817 C CA . ARG A 1 107 ? 6.808 -9.276 -13.959 1.00 90.62 107 ARG A CA 1
ATOM 818 C C . ARG A 1 107 ? 6.805 -8.442 -12.686 1.00 90.62 107 ARG A C 1
ATOM 820 O O . ARG A 1 107 ? 7.505 -8.824 -11.756 1.00 90.62 107 ARG A O 1
ATOM 827 N N . LEU A 1 108 ? 5.947 -7.423 -12.613 1.00 91.25 108 LEU A N 1
ATOM 828 C CA . LEU A 1 108 ? 5.826 -6.523 -11.466 1.00 91.25 108 LEU A CA 1
ATOM 829 C C . LEU A 1 108 ? 5.657 -7.261 -10.133 1.00 91.25 108 LEU A C 1
ATOM 831 O O . LEU A 1 108 ? 6.378 -6.965 -9.191 1.00 91.25 108 LEU A O 1
ATOM 835 N N . ARG A 1 109 ? 4.782 -8.274 -10.047 1.00 91.06 109 ARG A N 1
ATOM 836 C CA . ARG A 1 109 ? 4.545 -9.014 -8.784 1.00 91.06 109 ARG A CA 1
ATOM 837 C C . ARG A 1 109 ? 5.784 -9.713 -8.197 1.00 91.06 109 ARG A C 1
ATOM 839 O O . ARG A 1 109 ? 5.765 -10.094 -7.033 1.00 91.06 109 ARG A O 1
ATOM 846 N N . ARG A 1 110 ? 6.817 -9.948 -9.016 1.00 91.94 110 ARG A N 1
ATOM 847 C CA . ARG A 1 110 ? 8.075 -10.605 -8.620 1.00 91.94 110 ARG A CA 1
ATOM 848 C C . ARG A 1 110 ? 9.180 -9.612 -8.268 1.00 91.94 110 ARG A C 1
ATOM 850 O O . ARG A 1 110 ? 10.226 -10.041 -7.800 1.00 91.94 110 ARG A O 1
ATOM 857 N N . LEU A 1 111 ? 8.965 -8.334 -8.556 1.00 94.25 111 LEU A N 1
ATOM 858 C CA . LEU A 1 111 ? 9.899 -7.267 -8.229 1.00 94.25 111 LEU A CA 1
ATOM 859 C C . LEU A 1 111 ? 9.728 -6.851 -6.769 1.00 94.25 111 LEU A C 1
ATOM 861 O O . LEU A 1 111 ? 8.710 -7.169 -6.145 1.00 94.25 111 LEU A O 1
ATOM 865 N N . SER A 1 112 ? 10.714 -6.140 -6.233 1.00 94.69 112 SER A N 1
ATOM 866 C CA . SER A 1 112 ? 10.579 -5.419 -4.970 1.00 94.69 112 SER A CA 1
ATOM 867 C C . SER A 1 112 ? 10.269 -3.934 -5.229 1.00 94.69 112 SER A C 1
ATOM 869 O O . SER A 1 112 ? 10.448 -3.457 -6.352 1.00 94.69 112 SER A O 1
ATOM 871 N N . PRO A 1 113 ? 9.791 -3.162 -4.235 1.00 93.50 113 PRO A N 1
ATOM 872 C CA . PRO A 1 113 ? 9.508 -1.739 -4.422 1.00 93.50 113 PRO A CA 1
ATOM 873 C C . PRO A 1 113 ? 10.715 -0.929 -4.917 1.00 93.50 113 PRO A C 1
ATOM 875 O O . PRO A 1 113 ? 10.532 -0.001 -5.701 1.00 93.50 113 PRO A O 1
ATOM 878 N N . GLY A 1 114 ? 11.940 -1.297 -4.524 1.00 92.31 114 GLY A N 1
ATOM 879 C CA . GLY A 1 114 ? 13.168 -0.658 -5.009 1.00 92.31 114 GLY A CA 1
ATOM 880 C C . GLY A 1 114 ? 13.360 -0.772 -6.528 1.00 92.31 114 GLY A C 1
ATOM 881 O O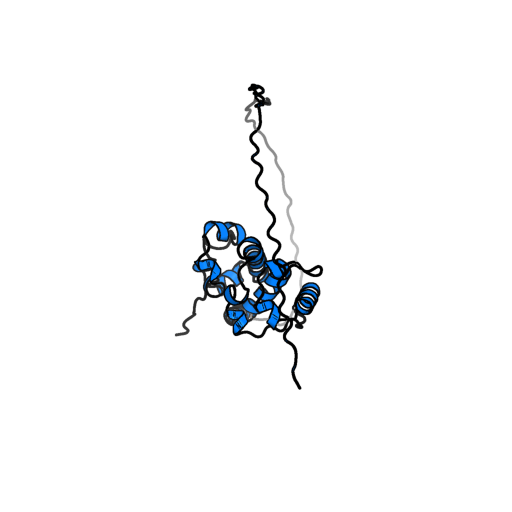 . GLY A 1 114 ? 13.820 0.177 -7.165 1.00 92.31 114 GLY A O 1
ATOM 882 N N . ASP A 1 115 ? 12.909 -1.877 -7.127 1.00 93.25 115 ASP A N 1
ATOM 883 C CA . ASP A 1 115 ? 12.990 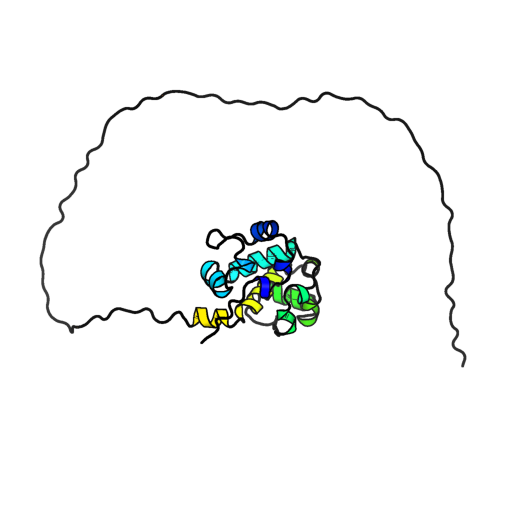-2.129 -8.572 1.00 93.25 115 ASP A CA 1
ATOM 884 C C . ASP A 1 115 ? 11.937 -1.353 -9.387 1.00 93.25 115 ASP A C 1
ATOM 886 O O . ASP A 1 115 ? 11.983 -1.341 -10.617 1.00 93.25 115 ASP A O 1
ATOM 890 N N . LEU A 1 116 ? 10.956 -0.719 -8.730 1.00 92.38 116 LEU A N 1
ATOM 891 C CA . LEU A 1 116 ? 9.862 -0.003 -9.402 1.00 92.38 116 LEU A CA 1
ATOM 892 C C . LEU A 1 116 ? 10.250 1.411 -9.850 1.00 92.38 116 LEU A C 1
ATOM 894 O O . LEU A 1 116 ? 9.416 2.131 -10.403 1.00 92.38 116 LEU A O 1
ATOM 898 N N . THR A 1 117 ? 11.492 1.826 -9.605 1.00 91.31 117 THR A N 1
ATOM 899 C CA . THR A 1 117 ? 11.980 3.144 -10.008 1.00 91.31 117 THR A CA 1
ATOM 900 C C . THR A 1 117 ? 12.077 3.211 -11.528 1.00 91.31 117 THR A C 1
ATOM 902 O O . THR A 1 117 ? 12.912 2.557 -12.150 1.00 91.31 117 THR A O 1
ATOM 905 N N . THR A 1 118 ? 11.222 4.029 -12.138 1.00 90.12 118 THR A N 1
ATOM 906 C CA . THR A 1 118 ? 11.194 4.254 -13.587 1.00 90.12 118 THR A CA 1
ATOM 907 C C . THR A 1 118 ? 11.222 5.753 -13.876 1.00 90.12 118 THR A C 1
ATOM 909 O O . THR A 1 118 ? 10.828 6.547 -13.021 1.00 90.12 118 THR A O 1
ATOM 912 N N . PRO A 1 119 ? 11.630 6.186 -15.082 1.00 88.81 119 PRO A N 1
ATOM 913 C CA . PRO A 1 119 ? 11.525 7.597 -15.460 1.00 88.81 119 PRO A CA 1
ATOM 914 C C . PRO A 1 119 ? 10.073 8.106 -15.476 1.00 88.81 119 PRO A C 1
ATOM 916 O O . PRO A 1 119 ? 9.847 9.309 -15.385 1.00 88.81 119 PRO A O 1
ATOM 919 N N . SER A 1 120 ? 9.089 7.209 -15.602 1.00 86.62 120 SER A N 1
ATOM 920 C CA . SER A 1 120 ? 7.670 7.559 -15.720 1.00 86.62 120 SER A CA 1
ATOM 921 C C . SER A 1 120 ? 6.935 7.621 -14.380 1.00 86.62 120 SER A C 1
ATOM 923 O O . SER A 1 120 ? 5.960 8.359 -14.279 1.00 86.62 120 SER A O 1
ATOM 925 N N . ALA A 1 121 ? 7.357 6.860 -13.365 1.00 91.44 121 ALA A N 1
ATOM 926 C CA . ALA A 1 121 ? 6.700 6.812 -12.060 1.00 91.44 121 ALA A CA 1
ATOM 927 C C . ALA A 1 121 ? 7.666 6.404 -10.940 1.00 91.44 121 ALA A C 1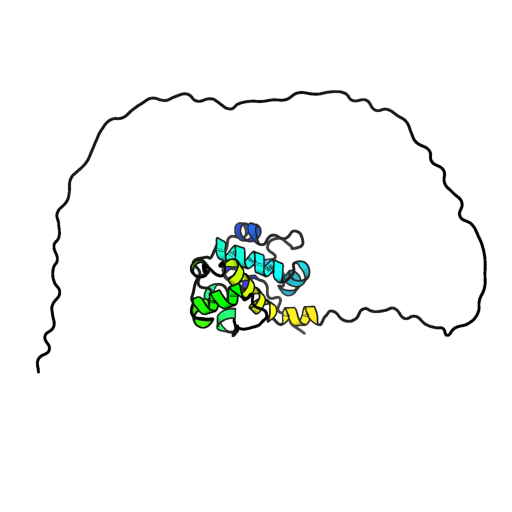
ATOM 929 O O . ALA A 1 121 ? 8.561 5.577 -11.140 1.00 91.44 121 ALA A O 1
ATOM 930 N N . THR A 1 122 ? 7.431 6.943 -9.741 1.00 94.44 122 THR A N 1
ATOM 931 C CA . THR A 1 122 ? 8.130 6.512 -8.525 1.00 94.44 122 THR A CA 1
ATOM 932 C C . THR A 1 122 ? 7.501 5.231 -7.959 1.00 94.44 122 THR A C 1
ATOM 934 O O . THR A 1 122 ? 6.322 4.953 -8.232 1.00 94.44 122 THR A O 1
ATOM 937 N N . PRO A 1 123 ? 8.237 4.463 -7.133 1.00 94.00 123 PRO A N 1
ATOM 938 C CA . PRO A 1 123 ? 7.696 3.289 -6.453 1.00 94.00 123 PRO A CA 1
ATOM 939 C C . PRO A 1 123 ? 6.398 3.568 -5.692 1.00 94.00 123 PRO A C 1
ATOM 941 O O . PRO A 1 123 ? 5.470 2.765 -5.742 1.00 94.00 123 PRO A O 1
ATOM 944 N N . GLU A 1 124 ? 6.279 4.722 -5.035 1.00 95.50 124 GLU A N 1
ATOM 945 C CA . GLU A 1 124 ? 5.096 5.097 -4.257 1.00 95.50 124 GLU A CA 1
ATOM 946 C C . GLU A 1 124 ? 3.855 5.270 -5.135 1.00 95.50 124 GLU A C 1
ATOM 948 O O . GLU A 1 124 ? 2.761 4.870 -4.741 1.00 95.50 124 GLU A O 1
ATOM 953 N N . VAL A 1 125 ? 4.005 5.828 -6.340 1.00 93.69 125 VAL A N 1
ATOM 954 C CA . VAL A 1 125 ? 2.887 6.016 -7.279 1.00 93.69 125 VAL A CA 1
ATOM 955 C C . VAL A 1 125 ? 2.369 4.665 -7.775 1.00 93.69 125 VAL A C 1
ATOM 957 O O . VAL A 1 125 ? 1.155 4.421 -7.806 1.00 93.69 125 VAL A O 1
ATOM 960 N N . VAL A 1 126 ? 3.289 3.757 -8.113 1.00 93.62 126 VAL A N 1
ATOM 961 C CA . VAL A 1 126 ? 2.945 2.399 -8.549 1.00 93.62 126 VAL A CA 1
ATOM 962 C C . VAL A 1 126 ? 2.296 1.627 -7.402 1.00 93.62 126 VAL A C 1
ATOM 964 O O . VAL A 1 126 ? 1.194 1.099 -7.561 1.00 93.62 126 VAL A O 1
ATOM 967 N N . MET A 1 127 ? 2.916 1.629 -6.220 1.00 94.25 127 MET A N 1
ATOM 968 C CA . MET A 1 127 ? 2.401 0.928 -5.044 1.00 94.25 127 MET A CA 1
ATOM 969 C C . MET A 1 127 ? 1.063 1.487 -4.567 1.00 94.25 127 MET A C 1
ATOM 971 O O . MET A 1 127 ? 0.168 0.713 -4.237 1.00 94.25 127 MET A O 1
ATOM 975 N N . GLY A 1 128 ? 0.873 2.806 -4.596 1.00 94.19 128 GLY A N 1
ATOM 976 C CA . GLY A 1 128 ? -0.402 3.436 -4.260 1.00 94.19 128 GLY A CA 1
ATOM 977 C C . GLY A 1 128 ? -1.533 2.984 -5.188 1.00 94.19 128 GLY A C 1
ATOM 978 O O . GLY A 1 128 ? -2.636 2.706 -4.719 1.00 94.19 128 GLY A O 1
ATOM 979 N N . SER A 1 129 ? -1.245 2.833 -6.486 1.00 93.12 129 SER A N 1
ATOM 980 C CA . SER A 1 129 ? -2.206 2.322 -7.478 1.00 93.12 129 SER A CA 1
ATOM 981 C C . SER A 1 129 ? -2.551 0.848 -7.220 1.00 93.12 129 SER A C 1
ATOM 983 O O . SER A 1 129 ? -3.722 0.471 -7.229 1.00 93.12 129 SER A O 1
ATOM 985 N N . VAL A 1 130 ? -1.542 0.025 -6.911 1.00 92.19 130 VAL A N 1
ATOM 986 C CA . VAL A 1 130 ? -1.715 -1.395 -6.565 1.00 92.19 130 VAL A CA 1
ATOM 987 C C . VAL A 1 130 ? -2.552 -1.568 -5.297 1.00 92.19 130 VAL A C 1
ATOM 989 O O . VAL A 1 130 ? -3.495 -2.360 -5.289 1.00 92.19 130 VAL A O 1
ATOM 992 N N . PHE A 1 131 ? -2.250 -0.819 -4.233 1.00 93.38 131 PHE A N 1
ATOM 993 C CA . PHE A 1 131 ? -3.020 -0.881 -2.991 1.00 93.38 131 PHE A CA 1
ATOM 994 C C . PHE A 1 131 ? -4.458 -0.431 -3.197 1.00 93.38 131 PHE A C 1
ATOM 996 O O . PHE A 1 131 ? -5.366 -1.116 -2.732 1.00 93.38 131 PHE A O 1
ATOM 1003 N N . ARG A 1 132 ? -4.681 0.661 -3.936 1.00 92.12 132 ARG A N 1
ATOM 1004 C CA . ARG A 1 132 ? -6.032 1.151 -4.234 1.00 92.12 132 ARG A CA 1
ATOM 1005 C C . ARG A 1 132 ? -6.856 0.093 -4.959 1.00 92.12 132 ARG A C 1
ATOM 1007 O O . ARG A 1 132 ? -7.999 -0.150 -4.581 1.00 92.12 132 ARG A O 1
ATOM 1014 N N . GLU A 1 133 ? -6.263 -0.569 -5.949 1.00 90.88 133 GLU A N 1
ATOM 1015 C CA . GLU A 1 133 ? -6.927 -1.634 -6.696 1.00 90.88 133 GLU A CA 1
ATOM 1016 C C . GLU A 1 133 ? -7.285 -2.830 -5.804 1.00 90.88 133 GLU A C 1
ATOM 1018 O O . GLU A 1 133 ? -8.408 -3.330 -5.848 1.00 90.88 133 GLU A O 1
ATOM 1023 N N . ILE A 1 134 ? -6.348 -3.299 -4.977 1.00 89.88 134 ILE A N 1
ATOM 1024 C CA . ILE A 1 134 ? -6.565 -4.481 -4.135 1.00 89.88 134 ILE A CA 1
ATOM 1025 C C . ILE A 1 134 ? -7.539 -4.178 -2.998 1.00 89.88 134 ILE A C 1
ATOM 1027 O O . ILE A 1 134 ? -8.508 -4.912 -2.816 1.00 89.88 134 ILE A O 1
ATOM 1031 N N . LEU A 1 135 ? -7.328 -3.085 -2.262 1.00 89.25 135 LEU A N 1
ATOM 1032 C CA . LEU A 1 135 ? -8.179 -2.694 -1.138 1.00 89.25 135 LEU A CA 1
ATOM 1033 C C . LEU A 1 135 ? -9.591 -2.307 -1.598 1.00 89.25 135 LEU A C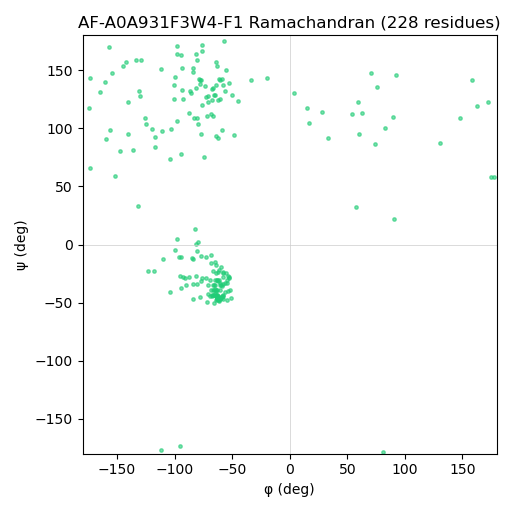 1
ATOM 1035 O O . LEU A 1 135 ? -10.559 -2.631 -0.911 1.00 89.25 135 LEU A O 1
ATOM 1039 N N . GLY A 1 136 ? -9.732 -1.696 -2.779 1.00 86.00 136 GLY A N 1
ATOM 1040 C CA . GLY A 1 136 ? -11.031 -1.365 -3.369 1.00 86.00 136 GLY A CA 1
ATOM 1041 C C . GLY A 1 136 ? -11.868 -2.587 -3.770 1.00 86.00 136 GLY A C 1
ATOM 1042 O O . GLY A 1 136 ? -13.093 -2.499 -3.839 1.00 86.00 136 GLY A O 1
ATOM 1043 N N . ARG A 1 137 ? -11.241 -3.749 -3.993 1.00 81.81 137 ARG A N 1
ATOM 1044 C CA . ARG A 1 137 ? -11.936 -5.002 -4.344 1.00 81.81 137 ARG A CA 1
ATOM 1045 C C . ARG A 1 137 ? -12.440 -5.789 -3.136 1.00 81.81 137 ARG A C 1
ATOM 1047 O O . ARG A 1 137 ? -13.217 -6.729 -3.312 1.00 81.81 137 ARG A O 1
ATOM 1054 N N . ILE A 1 138 ? -12.020 -5.436 -1.921 1.00 79.19 138 ILE A N 1
ATOM 1055 C CA . ILE A 1 138 ? -12.391 -6.178 -0.713 1.00 79.19 138 ILE A CA 1
ATOM 1056 C C . ILE A 1 138 ? -13.882 -5.946 -0.409 1.00 79.19 138 ILE A C 1
ATOM 1058 O O . ILE A 1 138 ? -14.304 -4.793 -0.297 1.00 79.19 138 ILE A O 1
ATOM 1062 N N . PRO A 1 139 ? -14.696 -7.008 -0.220 1.00 61.97 139 PRO A N 1
ATOM 1063 C CA . PRO A 1 139 ? -16.144 -6.897 0.001 1.00 61.97 139 PRO A CA 1
ATOM 1064 C C . PRO A 1 139 ? -16.551 -5.953 1.141 1.00 61.97 139 PRO A C 1
ATOM 1066 O O . PRO A 1 139 ? -17.594 -5.313 1.063 1.00 61.97 139 PRO A O 1
ATOM 1069 N N . ALA A 1 140 ? -15.696 -5.793 2.155 1.00 55.25 140 ALA A N 1
ATOM 1070 C CA . ALA A 1 140 ? -15.893 -4.862 3.265 1.00 55.25 140 ALA A CA 1
ATOM 1071 C C . ALA A 1 140 ? -16.056 -3.385 2.826 1.00 55.25 140 ALA A C 1
ATOM 1073 O O . ALA A 1 140 ? -16.666 -2.596 3.543 1.00 55.25 140 ALA A O 1
ATOM 1074 N N . GLN A 1 141 ? -15.552 -3.002 1.645 1.00 53.66 141 GLN A N 1
ATOM 1075 C CA . GLN A 1 141 ? -15.809 -1.693 1.021 1.00 53.66 141 GLN A CA 1
ATOM 1076 C C . GLN A 1 141 ? -17.165 -1.631 0.305 1.00 53.66 141 GLN A C 1
ATOM 1078 O O . GLN A 1 141 ? -17.831 -0.592 0.313 1.00 53.66 141 GLN A O 1
ATOM 1083 N N . ARG A 1 142 ? -17.605 -2.750 -0.286 1.00 51.84 142 ARG A N 1
ATOM 1084 C CA . ARG A 1 142 ? -18.930 -2.868 -0.912 1.00 51.84 142 ARG A CA 1
ATOM 1085 C C . ARG A 1 142 ? -20.044 -2.698 0.112 1.00 51.84 142 ARG A C 1
ATOM 1087 O O . ARG A 1 142 ? -21.021 -2.026 -0.200 1.00 51.84 142 ARG A O 1
ATOM 1094 N N . GLU A 1 143 ? -19.870 -3.240 1.315 1.00 48.84 143 GLU A N 1
ATOM 1095 C CA . GLU A 1 143 ? -20.852 -3.089 2.390 1.00 48.84 143 GLU A CA 1
ATOM 1096 C C . GLU A 1 143 ? -20.868 -1.662 2.945 1.00 48.84 143 GLU A C 1
ATOM 1098 O O . GLU A 1 143 ? -21.934 -1.082 3.059 1.00 48.84 143 GLU A O 1
ATOM 1103 N N . ALA A 1 144 ? -19.713 -1.020 3.165 1.00 48.72 144 ALA A N 1
ATOM 1104 C CA . ALA A 1 144 ? -19.669 0.382 3.606 1.00 48.72 144 ALA A CA 1
ATOM 1105 C C . ALA A 1 144 ? -20.312 1.357 2.596 1.00 48.72 144 ALA A C 1
ATOM 1107 O O . ALA A 1 144 ? -20.887 2.369 2.987 1.00 48.72 144 ALA A O 1
ATOM 1108 N N . THR A 1 145 ? -20.253 1.034 1.299 1.00 48.69 145 THR A N 1
ATOM 1109 C CA . THR A 1 145 ? -20.905 1.826 0.242 1.00 48.69 145 THR A CA 1
ATOM 1110 C C . THR A 1 145 ? -22.402 1.498 0.113 1.00 48.69 145 THR A C 1
ATOM 1112 O O . THR A 1 145 ? -23.180 2.349 -0.304 1.00 48.69 145 THR A O 1
ATOM 1115 N N . ARG A 1 146 ? -22.835 0.281 0.479 1.00 45.88 146 ARG A N 1
ATOM 1116 C CA . ARG A 1 146 ? -24.250 -0.150 0.467 1.00 45.88 146 ARG A CA 1
ATOM 1117 C C . ARG A 1 146 ? -25.008 0.172 1.755 1.00 45.88 146 ARG A C 1
ATOM 1119 O O . ARG A 1 146 ? -26.209 0.405 1.698 1.00 45.88 146 ARG A O 1
ATOM 1126 N N . ALA A 1 147 ? -24.316 0.236 2.886 1.00 42.97 147 ALA A N 1
ATOM 1127 C CA . ALA A 1 147 ? -24.851 0.553 4.206 1.00 42.97 147 ALA A CA 1
ATOM 1128 C C . ALA A 1 147 ? -25.000 2.065 4.450 1.00 42.97 147 ALA A C 1
ATOM 1130 O O . ALA A 1 147 ? -25.256 2.483 5.577 1.00 42.97 147 ALA A O 1
ATOM 1131 N N . HIS A 1 148 ? -24.896 2.885 3.400 1.00 43.06 148 HIS A N 1
ATOM 1132 C CA . HIS A 1 148 ? -25.474 4.224 3.375 1.00 43.06 148 HIS A CA 1
ATOM 1133 C C . HIS A 1 148 ? -26.860 4.155 2.710 1.00 43.06 148 HIS A C 1
ATOM 1135 O O . HIS A 1 148 ? -26.999 4.501 1.533 1.00 43.06 148 HIS A O 1
ATOM 1141 N N . PRO A 1 149 ? -27.913 3.701 3.419 1.00 45.75 149 PRO A N 1
ATOM 1142 C CA . PRO A 1 149 ? -29.252 3.963 2.962 1.00 45.75 149 PRO A CA 1
ATOM 1143 C C . PRO A 1 149 ? -29.542 5.442 3.224 1.00 45.75 149 PRO A C 1
ATOM 1145 O O . PRO A 1 149 ? -29.239 5.997 4.277 1.00 45.75 149 PRO A O 1
ATOM 1148 N N . GLU A 1 150 ? -30.143 6.058 2.219 1.00 43.97 150 GLU A N 1
ATOM 1149 C CA . GLU A 1 150 ? -31.338 6.853 2.441 1.00 43.97 150 GLU A CA 1
ATOM 1150 C C . GLU A 1 150 ? -31.178 8.033 3.408 1.00 43.97 150 GLU A C 1
ATOM 1152 O O . GLU A 1 150 ? -31.376 7.951 4.621 1.00 43.97 150 GLU A O 1
ATOM 1157 N N . VAL A 1 151 ? -30.916 9.198 2.806 1.00 49.38 151 VAL A N 1
ATOM 1158 C CA . VAL A 1 151 ? -31.350 10.489 3.341 1.00 49.38 151 VAL A CA 1
ATOM 1159 C C . VAL A 1 151 ? -32.829 10.357 3.701 1.00 49.38 151 VAL A C 1
ATOM 1161 O O . VAL A 1 151 ? -33.718 10.515 2.865 1.00 49.38 151 VAL A O 1
ATOM 1164 N N . THR A 1 152 ? -33.069 10.038 4.968 1.00 48.91 152 THR A N 1
ATOM 1165 C CA . THR A 1 152 ? -34.370 10.060 5.612 1.00 48.91 152 THR A CA 1
ATOM 1166 C C . THR A 1 152 ? -34.812 11.516 5.601 1.00 48.91 152 THR A C 1
ATOM 1168 O O . THR A 1 152 ? -34.436 12.310 6.462 1.00 48.91 152 THR A O 1
ATOM 1171 N N . ARG A 1 153 ? -35.567 11.906 4.572 1.00 49.06 153 ARG A N 1
ATOM 1172 C CA . ARG A 1 153 ? -36.368 13.127 4.628 1.00 49.06 153 ARG A CA 1
ATOM 1173 C C . ARG A 1 153 ? -37.517 12.858 5.601 1.00 49.06 153 ARG A C 1
ATOM 1175 O O . ARG A 1 153 ? -38.271 11.912 5.372 1.00 49.06 153 ARG A O 1
ATOM 1182 N N . PRO A 1 154 ? -37.675 13.650 6.675 1.00 44.56 154 PRO A N 1
ATOM 1183 C CA . PRO A 1 154 ? -38.822 13.516 7.559 1.00 44.56 154 PRO A CA 1
ATOM 1184 C C . PRO A 1 154 ? -40.113 13.788 6.783 1.00 44.56 154 PRO A C 1
ATOM 1186 O O . PRO A 1 154 ? -40.156 14.681 5.934 1.00 44.56 154 PRO A O 1
ATOM 1189 N N . LEU A 1 155 ? -41.166 13.028 7.098 1.00 50.00 155 LEU A N 1
ATOM 1190 C CA . LEU A 1 155 ? -42.531 13.270 6.639 1.00 50.00 155 LEU A CA 1
ATOM 1191 C C . LEU A 1 155 ? -42.905 14.753 6.777 1.00 50.00 155 LEU A C 1
ATOM 1193 O O . LEU A 1 155 ? -42.950 15.275 7.892 1.00 50.00 155 LEU A O 1
ATOM 1197 N N . GLN A 1 156 ? -43.318 15.381 5.675 1.00 46.41 156 GLN A N 1
ATOM 1198 C CA . GLN A 1 156 ? -44.158 16.574 5.726 1.00 46.41 156 GLN A CA 1
ATOM 1199 C C . GLN A 1 156 ? -45.556 16.231 5.208 1.00 46.41 156 GLN A C 1
ATOM 1201 O O . GLN A 1 156 ? -45.835 16.108 4.019 1.00 46.41 156 GLN A O 1
ATOM 1206 N N . ARG A 1 157 ? -46.404 15.984 6.203 1.00 44.38 157 ARG A N 1
ATOM 1207 C CA . ARG A 1 157 ? -47.860 15.888 6.189 1.00 44.38 157 ARG A CA 1
ATOM 1208 C C . ARG A 1 157 ? -48.468 17.219 5.720 1.00 44.38 157 ARG A C 1
ATOM 1210 O O . ARG A 1 157 ? -48.229 18.225 6.377 1.00 44.38 157 ARG A O 1
ATOM 1217 N N . GLY A 1 158 ? -49.310 17.179 4.678 1.00 40.94 158 GLY A N 1
ATOM 1218 C CA . GLY A 1 158 ? -50.136 18.303 4.187 1.00 40.94 158 GLY A CA 1
ATOM 1219 C C . GLY A 1 158 ? -49.306 19.411 3.519 1.00 40.94 158 GLY A C 1
ATOM 1220 O O . GLY A 1 158 ? -48.187 19.675 3.917 1.00 40.94 158 GLY A O 1
ATOM 1221 N N . THR A 1 159 ? -49.750 20.162 2.515 1.00 41.84 159 THR A N 1
ATOM 1222 C CA . THR A 1 159 ? -51.087 20.715 2.276 1.00 41.84 159 THR A CA 1
ATOM 1223 C C . THR A 1 159 ? -51.055 21.366 0.881 1.00 41.84 159 THR A C 1
ATOM 1225 O O . THR A 1 159 ? -50.035 21.940 0.500 1.00 41.84 159 THR A O 1
ATOM 1228 N N . ALA A 1 160 ? -52.144 21.278 0.116 1.00 36.97 160 ALA A N 1
ATOM 1229 C CA . ALA A 1 160 ? -52.344 22.031 -1.128 1.00 36.97 160 ALA A CA 1
ATOM 1230 C C . ALA A 1 160 ? -52.703 23.516 -0.834 1.00 36.97 160 ALA A C 1
ATOM 1232 O O . ALA A 1 160 ? -52.979 23.848 0.321 1.00 36.97 160 ALA A O 1
ATOM 1233 N N . PRO A 1 161 ? -52.660 24.418 -1.838 1.00 47.06 161 PRO A N 1
ATOM 1234 C CA . PRO A 1 161 ? -52.336 25.832 -1.657 1.00 47.06 161 PRO A CA 1
ATOM 1235 C C . PRO A 1 161 ? -53.568 26.725 -1.476 1.00 47.06 161 PRO A C 1
ATOM 1237 O O . PRO A 1 161 ? -54.624 26.469 -2.050 1.00 47.06 161 PRO A O 1
ATOM 1240 N N . GLY A 1 162 ? -53.405 27.840 -0.762 1.00 38.25 162 GLY A N 1
ATOM 1241 C CA . GLY A 1 162 ? -54.412 28.893 -0.777 1.00 38.25 162 GLY A CA 1
ATOM 1242 C C . GLY A 1 162 ? -54.194 30.027 0.220 1.00 38.25 162 GLY A C 1
ATOM 1243 O O . GLY A 1 162 ? -54.254 29.821 1.423 1.00 38.25 162 GLY A O 1
ATOM 1244 N N . VAL A 1 163 ? -54.123 31.234 -0.345 1.00 38.25 163 VAL A N 1
ATOM 1245 C CA . VAL A 1 163 ? -54.555 32.527 0.216 1.00 38.25 163 VAL A CA 1
ATOM 1246 C C . VAL A 1 163 ? -53.540 33.351 1.032 1.00 38.25 163 VAL A C 1
ATOM 1248 O O . VAL A 1 163 ? -53.184 33.072 2.169 1.00 38.25 163 VAL A O 1
ATOM 1251 N N . SER A 1 164 ? -53.151 34.448 0.377 1.00 43.84 164 SER A N 1
ATOM 1252 C CA . SER A 1 164 ? -52.654 35.749 0.835 1.00 43.84 164 SER A CA 1
ATOM 1253 C C . SER A 1 164 ? -52.954 36.165 2.283 1.00 43.84 164 SER A C 1
ATOM 1255 O O . SER A 1 164 ? -54.095 36.089 2.723 1.00 43.84 164 SER A O 1
ATOM 1257 N N . SER A 1 165 ? -52.006 36.847 2.941 1.00 40.81 165 SER A N 1
ATOM 1258 C CA . SER A 1 165 ? -52.005 38.321 3.118 1.00 40.81 165 SER A CA 1
ATOM 1259 C C . SER A 1 165 ? -51.143 38.812 4.304 1.00 40.81 165 SER A C 1
ATOM 1261 O O . SER A 1 165 ? -51.069 38.192 5.355 1.00 40.81 165 SER A O 1
ATOM 1263 N N . ARG A 1 166 ? -50.472 39.949 4.050 1.00 44.00 166 ARG A N 1
ATOM 1264 C CA . ARG A 1 166 ? -49.900 40.994 4.932 1.00 44.00 166 ARG A CA 1
ATOM 1265 C C . ARG A 1 166 ? -49.970 40.820 6.464 1.00 44.00 166 ARG A C 1
ATOM 1267 O O . ARG A 1 166 ? -51.062 40.797 7.011 1.00 44.00 166 ARG A O 1
ATOM 1274 N N . SER A 1 167 ? -48.827 41.010 7.140 1.00 43.66 167 SER A N 1
ATOM 1275 C CA . SER A 1 167 ? -48.630 42.039 8.196 1.00 43.66 167 SER A CA 1
ATOM 1276 C C . SER A 1 167 ? -47.149 42.058 8.646 1.00 43.66 167 SER A C 1
ATOM 1278 O O . SER A 1 167 ? -46.598 40.993 8.885 1.00 43.66 167 SER A O 1
ATOM 1280 N N . THR A 1 168 ? -46.371 43.139 8.491 1.00 40.59 168 THR A N 1
ATOM 1281 C CA . THR A 1 168 ? -46.110 44.279 9.417 1.00 40.59 168 THR A CA 1
ATOM 1282 C C . THR A 1 168 ? -45.499 43.936 10.790 1.00 40.59 168 THR A C 1
ATOM 1284 O O . THR A 1 168 ? -46.121 43.232 11.575 1.00 40.59 168 THR A O 1
ATOM 1287 N N . GLY A 1 169 ? -44.336 44.540 11.102 1.00 36.03 169 GLY A N 1
ATOM 1288 C CA . GLY A 1 169 ? -43.755 44.672 12.456 1.00 36.03 169 GLY A CA 1
ATOM 1289 C C . GLY A 1 169 ? -42.280 44.245 12.536 1.00 36.03 169 GLY A C 1
ATOM 1290 O O . GLY A 1 169 ? -41.991 43.064 12.645 1.00 36.03 169 GLY A O 1
ATOM 1291 N N . SER A 1 170 ? -41.323 45.140 12.273 1.00 45.22 170 SER A N 1
ATOM 1292 C CA . SER A 1 170 ? -40.619 45.998 13.255 1.00 45.22 170 SER A CA 1
ATOM 1293 C C . SER A 1 170 ? -39.452 45.311 13.981 1.00 45.22 170 SER A C 1
ATOM 1295 O O . SER A 1 170 ? -39.630 44.606 14.967 1.00 45.22 170 SER A O 1
ATOM 1297 N N . PHE A 1 171 ? -38.242 45.609 13.500 1.00 47.06 171 PHE A N 1
ATOM 1298 C CA . PHE A 1 171 ? -36.969 45.459 14.208 1.00 47.06 171 PHE A CA 1
ATOM 1299 C C . PHE A 1 171 ? -36.749 46.659 15.142 1.00 47.06 171 PHE A C 1
ATOM 1301 O O . PHE A 1 171 ? -36.879 47.794 14.677 1.00 47.06 171 PHE A O 1
ATOM 1308 N N . PRO A 1 172 ? -36.322 46.455 16.397 1.00 60.47 172 PRO A N 1
ATOM 1309 C CA . PRO A 1 172 ? -35.591 47.473 17.133 1.00 60.47 172 PRO A CA 1
ATOM 1310 C C . PRO A 1 172 ? -34.077 47.218 17.124 1.00 60.47 172 PRO A C 1
ATOM 1312 O O . PRO A 1 172 ? -33.596 46.084 17.147 1.00 60.47 172 PRO A O 1
ATOM 1315 N N . ALA A 1 173 ? -33.362 48.338 17.061 1.00 43.03 173 ALA A N 1
ATOM 1316 C CA . ALA A 1 173 ? -31.917 48.499 17.059 1.00 43.03 173 ALA A CA 1
ATOM 1317 C C . ALA A 1 173 ? -31.274 48.319 18.454 1.00 43.03 173 ALA A C 1
ATOM 1319 O O . ALA A 1 173 ? -31.962 48.223 19.468 1.00 43.03 173 ALA A O 1
ATOM 1320 N N . GLN A 1 174 ? -29.935 48.282 18.446 1.00 48.50 174 GLN A N 1
ATOM 1321 C CA . GLN A 1 174 ? -28.981 48.135 19.560 1.00 48.50 174 GLN A CA 1
ATOM 1322 C C . GLN A 1 174 ? -29.113 49.208 20.672 1.00 48.50 174 GLN A C 1
ATOM 1324 O O . GLN A 1 174 ? -29.847 50.183 20.504 1.00 48.50 174 GLN A O 1
ATOM 1329 N N . PRO A 1 175 ? -28.343 49.094 21.777 1.00 54.84 175 PRO A N 1
ATOM 1330 C CA . PRO A 1 175 ? -27.070 49.826 21.769 1.00 54.84 175 PRO A CA 1
ATOM 1331 C C . PRO A 1 175 ? -25.858 49.133 22.424 1.00 54.84 175 PRO A C 1
ATOM 1333 O O . PRO A 1 175 ? -25.945 48.261 23.284 1.00 54.84 175 PRO A O 1
ATOM 1336 N N . GLU A 1 176 ? -24.723 49.628 21.948 1.00 47.12 176 GLU A N 1
ATOM 1337 C CA . GLU A 1 176 ? -23.330 49.569 22.381 1.00 47.12 176 GLU A CA 1
ATOM 1338 C C . GLU A 1 176 ? -23.085 50.063 23.823 1.00 47.12 176 GLU A C 1
ATOM 1340 O O . GLU A 1 176 ? -23.772 50.964 24.304 1.00 47.12 176 GLU A O 1
ATOM 1345 N N . THR A 1 177 ? -22.066 49.521 24.505 1.00 43.91 177 THR A N 1
ATOM 1346 C CA . THR A 1 177 ? -21.249 50.251 25.502 1.00 43.91 177 THR A CA 1
ATOM 1347 C C . THR A 1 177 ? -19.959 49.484 25.826 1.00 43.91 177 THR A C 1
ATOM 1349 O O . THR A 1 177 ? -19.973 48.279 26.067 1.00 43.91 177 THR A O 1
ATOM 1352 N N . VAL A 1 178 ? -18.836 50.205 25.793 1.00 53.81 178 VAL A N 1
ATOM 1353 C CA . VAL A 1 178 ? -17.442 49.750 26.000 1.00 53.81 178 VAL A CA 1
ATOM 1354 C C . VAL A 1 178 ? -16.892 50.340 27.340 1.00 53.81 178 VAL A C 1
ATOM 1356 O O . VAL A 1 178 ? -17.665 50.981 28.047 1.00 53.81 178 VAL A O 1
ATOM 1359 N N . PRO A 1 179 ? -15.613 50.125 27.743 1.00 63.78 179 PRO A N 1
ATOM 1360 C CA . PRO A 1 179 ? -15.129 49.572 29.029 1.00 63.78 179 PRO A CA 1
ATOM 1361 C C . PRO A 1 179 ? -14.747 50.664 30.083 1.00 63.78 179 PRO A C 1
ATOM 1363 O O . PRO A 1 179 ? -15.007 51.836 29.806 1.00 63.78 179 PRO A O 1
ATOM 1366 N N . PRO A 1 180 ? -14.149 50.376 31.280 1.00 53.50 180 PRO A N 1
ATOM 1367 C CA . PRO A 1 180 ? -12.686 50.132 31.427 1.00 53.50 180 PRO A CA 1
ATOM 1368 C C . PRO A 1 180 ? -12.236 49.297 32.671 1.00 53.50 180 PRO A C 1
ATOM 1370 O O . PRO A 1 180 ? -13.009 49.066 33.589 1.00 53.50 180 PRO A O 1
ATOM 1373 N N . GLN A 1 181 ? -10.954 48.895 32.708 1.00 54.44 181 GLN A N 1
ATOM 1374 C CA . GLN A 1 181 ? -10.002 48.861 33.856 1.00 54.44 181 GLN A CA 1
ATOM 1375 C C . GLN A 1 181 ? -9.012 47.690 33.722 1.00 54.44 181 GLN A C 1
ATOM 1377 O O . GLN A 1 181 ? -9.390 46.526 33.716 1.00 54.44 181 GLN A O 1
ATOM 1382 N N . THR A 1 182 ? -7.740 47.962 33.427 1.00 44.53 182 THR A N 1
ATOM 1383 C CA . THR A 1 182 ? -6.673 48.353 34.377 1.00 44.53 182 THR A CA 1
ATOM 1384 C C . THR A 1 182 ? -6.196 47.173 35.222 1.00 44.53 182 THR A C 1
ATOM 1386 O O . THR A 1 182 ? -6.628 46.973 36.351 1.00 44.53 182 THR A O 1
ATOM 1389 N N . GLY A 1 183 ? -5.233 46.439 34.667 1.00 44.84 183 GLY A N 1
ATOM 1390 C CA . GLY A 1 183 ? -4.357 45.520 35.381 1.00 44.84 183 GLY A CA 1
ATOM 1391 C C . GLY A 1 183 ? -2.960 45.647 34.790 1.00 44.84 183 GLY A C 1
ATOM 1392 O O . GLY A 1 183 ? -2.665 45.072 33.748 1.00 44.84 183 GLY A O 1
ATOM 1393 N N . MET A 1 184 ? -2.137 46.483 35.418 1.00 47.72 184 MET A N 1
ATOM 1394 C CA . MET A 1 184 ? -0.724 46.646 35.102 1.00 47.72 184 MET A CA 1
ATOM 1395 C C . MET A 1 184 ? 0.032 45.410 35.588 1.00 47.72 184 MET A C 1
ATOM 1397 O O . MET A 1 184 ? -0.043 45.108 36.770 1.00 47.72 184 MET A O 1
ATOM 1401 N N . PHE A 1 185 ? 0.816 44.766 34.728 1.00 42.22 185 PHE A N 1
ATOM 1402 C CA . PHE A 1 185 ? 2.093 44.187 35.140 1.00 42.22 185 PHE A CA 1
ATOM 1403 C C . PHE A 1 185 ? 3.108 44.420 34.026 1.00 42.22 185 PHE A C 1
ATOM 1405 O O . PHE A 1 185 ? 2.884 44.104 32.859 1.00 42.22 185 PHE A O 1
ATOM 1412 N N . ALA A 1 186 ? 4.184 45.088 34.422 1.00 39.78 186 ALA A N 1
ATOM 1413 C CA . ALA A 1 186 ? 5.299 45.509 33.604 1.00 39.78 186 ALA A CA 1
ATOM 1414 C C . ALA A 1 186 ? 6.440 44.482 33.649 1.00 39.78 186 ALA A C 1
ATOM 1416 O O . ALA A 1 186 ? 6.547 43.712 34.601 1.00 39.78 186 ALA A O 1
ATOM 1417 N N . ALA A 1 187 ? 7.333 44.630 32.664 1.00 40.06 187 ALA A N 1
ATOM 1418 C CA . ALA A 1 187 ? 8.660 44.027 32.505 1.00 40.06 187 ALA A CA 1
ATOM 1419 C C . ALA A 1 187 ? 8.656 42.539 32.077 1.00 40.06 187 ALA A C 1
ATOM 1421 O O . ALA A 1 187 ? 7.897 41.737 32.589 1.00 40.06 187 ALA A O 1
ATOM 1422 N N . GLN A 1 188 ? 9.479 42.085 31.128 1.00 51.78 188 GLN A N 1
ATOM 1423 C CA . GLN A 1 188 ? 10.841 42.536 30.867 1.00 51.78 188 GLN A CA 1
ATOM 1424 C C . GLN A 1 188 ? 11.306 42.169 29.447 1.00 51.78 188 GLN A C 1
ATOM 1426 O O . GLN A 1 188 ? 11.047 41.085 28.932 1.00 51.78 188 GLN A O 1
ATOM 1431 N N . VAL A 1 189 ? 12.017 43.120 28.849 1.00 42.00 189 VAL A N 1
ATOM 1432 C CA . VAL A 1 189 ? 12.819 43.030 27.627 1.00 42.00 189 VAL A CA 1
ATOM 1433 C C . VAL A 1 189 ? 14.152 42.353 27.965 1.00 42.00 189 VAL A C 1
ATOM 1435 O O . VAL A 1 189 ? 14.739 42.685 28.993 1.00 42.00 189 VAL A O 1
ATOM 1438 N N . GLY A 1 190 ? 14.676 41.489 27.091 1.00 39.72 190 GLY A N 1
ATOM 1439 C CA . GLY A 1 190 ? 16.088 41.094 27.159 1.00 39.72 190 GLY A CA 1
ATOM 1440 C C . GLY A 1 190 ? 16.452 39.814 26.394 1.00 39.72 190 GLY A C 1
ATOM 1441 O O . GLY A 1 190 ? 15.925 38.758 26.733 1.00 39.72 190 GLY A O 1
ATOM 1442 N N . PRO A 1 191 ? 17.354 39.878 25.395 1.00 52.50 191 PRO A N 1
ATOM 1443 C CA . PRO A 1 191 ? 17.838 38.728 24.636 1.00 52.50 191 PRO A CA 1
ATOM 1444 C C . PRO A 1 191 ? 18.995 38.038 25.373 1.00 52.50 191 PRO A C 1
ATOM 1446 O O . PRO A 1 191 ? 19.804 38.705 26.013 1.00 52.50 191 PRO A O 1
ATOM 1449 N N . PHE A 1 192 ? 19.134 36.721 25.221 1.00 40.41 192 PHE A N 1
ATOM 1450 C CA . PHE A 1 192 ? 20.383 36.034 25.549 1.00 40.41 192 PHE A CA 1
ATOM 1451 C C . PHE A 1 192 ? 20.874 35.224 24.355 1.00 40.41 192 PHE A C 1
ATOM 1453 O O . PHE A 1 192 ? 20.309 34.199 23.979 1.00 40.41 192 PHE A O 1
ATOM 1460 N N . ALA A 1 193 ? 21.953 35.739 23.772 1.00 42.81 193 ALA A N 1
ATOM 1461 C CA . ALA A 1 193 ? 22.934 34.974 23.034 1.00 42.81 193 ALA A CA 1
ATOM 1462 C C . ALA A 1 193 ? 23.858 34.252 24.030 1.00 42.81 193 ALA A C 1
ATOM 1464 O O . ALA A 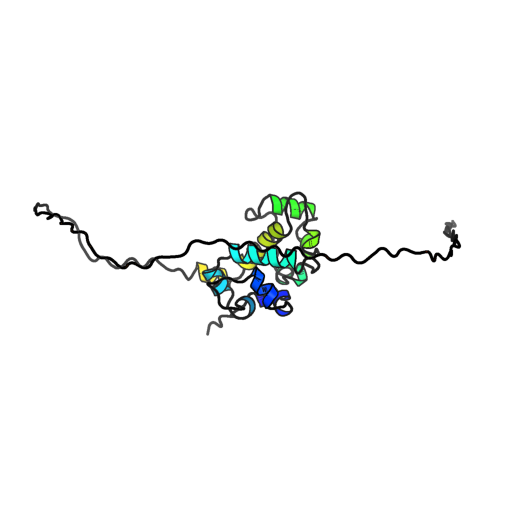1 193 ? 24.287 34.843 25.017 1.00 42.81 193 ALA A O 1
ATOM 1465 N N . ALA A 1 194 ? 24.183 32.997 23.732 1.00 44.56 194 ALA A N 1
ATOM 1466 C CA . ALA A 1 194 ? 25.415 32.311 24.127 1.00 44.56 194 ALA A CA 1
ATOM 1467 C C . ALA A 1 194 ? 25.565 31.134 23.144 1.00 44.56 194 ALA A C 1
ATOM 1469 O O . ALA A 1 194 ? 24.862 30.135 23.241 1.00 44.56 194 ALA A O 1
ATOM 1470 N N . GLN A 1 195 ? 26.251 31.306 22.011 1.00 44.88 195 GLN A N 1
ATOM 1471 C CA . GLN A 1 195 ? 27.682 31.003 21.892 1.00 44.88 195 GLN A CA 1
ATOM 1472 C C . GLN A 1 195 ? 28.095 29.810 22.765 1.00 44.88 195 GLN A C 1
ATOM 1474 O O . GLN A 1 195 ? 28.461 29.961 23.924 1.00 44.88 195 GLN A O 1
ATOM 1479 N N . SER A 1 196 ? 28.060 28.615 22.177 1.00 42.34 196 SER A N 1
ATOM 1480 C CA . SER A 1 196 ? 28.963 27.527 22.555 1.00 42.34 196 SER A CA 1
ATOM 1481 C C . SER A 1 196 ? 30.032 27.430 21.476 1.00 42.34 196 SER A C 1
ATOM 1483 O O . SER A 1 196 ? 30.011 26.557 20.616 1.00 42.34 196 SER A O 1
ATOM 1485 N N . GLU A 1 197 ? 30.933 28.405 21.509 1.00 42.72 197 GLU A N 1
ATOM 1486 C CA . GLU A 1 197 ? 32.237 28.344 20.871 1.00 42.72 197 GLU A CA 1
ATOM 1487 C C . GLU A 1 197 ? 33.221 28.070 22.008 1.00 42.72 197 GLU A C 1
ATOM 1489 O O . GLU A 1 197 ? 33.535 28.954 22.800 1.00 42.72 197 GLU A O 1
ATOM 1494 N N . ASN A 1 198 ? 33.623 26.810 22.173 1.00 42.97 198 ASN A N 1
ATOM 1495 C CA . ASN A 1 198 ? 34.816 26.503 22.950 1.00 42.97 198 ASN A CA 1
ATOM 1496 C C . ASN A 1 198 ? 35.511 25.270 22.375 1.00 42.97 198 ASN A C 1
ATOM 1498 O O . ASN A 1 198 ? 35.366 24.139 22.835 1.00 42.97 198 ASN A O 1
ATOM 1502 N N . THR A 1 199 ? 36.265 25.532 21.316 1.00 47.44 199 THR A N 1
ATOM 1503 C CA . THR A 1 199 ? 37.446 24.765 20.936 1.00 47.44 199 THR A CA 1
ATOM 1504 C C . THR A 1 199 ? 38.530 24.982 21.992 1.00 47.44 199 THR A C 1
ATOM 1506 O O . THR A 1 199 ? 38.861 26.124 22.303 1.00 47.44 199 THR A O 1
ATOM 1509 N N . PRO A 1 200 ? 39.178 23.906 22.452 1.00 54.81 200 PRO A N 1
ATOM 1510 C CA . PRO A 1 200 ? 40.633 23.923 22.473 1.00 54.81 200 PRO A CA 1
ATOM 1511 C C . PRO A 1 200 ? 41.195 22.719 21.710 1.00 54.81 200 PRO A C 1
ATOM 1513 O O . PRO A 1 200 ? 41.196 21.582 22.172 1.00 54.81 200 PRO A O 1
ATOM 1516 N N . GLN A 1 201 ? 41.670 23.012 20.501 1.00 49.19 201 GLN A N 1
ATOM 1517 C CA . GLN A 1 201 ? 42.993 22.643 19.997 1.00 49.19 201 GLN A CA 1
ATOM 1518 C C . GLN A 1 201 ? 43.737 21.532 20.773 1.00 49.19 201 GLN A C 1
ATOM 1520 O O . GLN A 1 201 ? 44.384 21.790 21.787 1.00 49.19 201 GLN A O 1
ATOM 1525 N N . ARG A 1 202 ? 43.770 20.317 20.207 1.00 45.22 202 ARG A N 1
ATOM 1526 C CA . ARG A 1 202 ? 44.872 19.362 20.413 1.00 45.22 202 ARG A CA 1
ATOM 1527 C C . ARG A 1 202 ? 45.532 19.023 19.076 1.00 45.22 202 ARG A C 1
ATOM 1529 O O . ARG A 1 202 ? 45.010 18.264 18.273 1.00 45.22 202 ARG A O 1
ATOM 1536 N N . GLN A 1 203 ? 46.657 19.701 18.870 1.00 49.88 203 GLN A N 1
ATOM 1537 C CA . GLN A 1 203 ? 47.927 19.225 18.316 1.00 49.88 203 GLN A CA 1
ATOM 1538 C C . GLN A 1 203 ? 47.917 18.041 17.334 1.00 49.88 203 GLN A C 1
ATOM 1540 O O . GLN A 1 203 ? 47.697 16.891 17.697 1.00 49.88 203 GLN A O 1
ATOM 1545 N N . ALA A 1 204 ? 48.309 18.380 16.103 1.00 45.50 204 ALA A N 1
ATOM 1546 C CA . ALA A 1 204 ? 49.448 17.819 15.378 1.00 45.50 204 ALA A CA 1
ATOM 1547 C C . ALA A 1 204 ? 50.057 16.515 15.930 1.00 45.50 204 ALA A C 1
ATOM 1549 O O . ALA A 1 204 ? 50.674 16.494 16.994 1.00 45.50 204 ALA A O 1
ATOM 1550 N N . GLY A 1 205 ? 49.976 15.472 15.105 1.00 40.94 205 GLY A N 1
ATOM 1551 C CA . GLY A 1 205 ? 50.685 14.214 15.288 1.00 40.94 205 GLY A CA 1
ATOM 1552 C C . GLY A 1 205 ? 50.501 13.288 14.088 1.00 40.94 205 GLY A C 1
ATOM 1553 O O . GLY A 1 205 ? 49.891 12.235 14.213 1.00 40.94 205 GLY A O 1
ATOM 1554 N N . GLN A 1 206 ? 51.023 13.672 12.918 1.00 51.06 206 GLN A N 1
ATOM 1555 C CA . GLN A 1 206 ? 51.644 12.662 12.049 1.00 51.06 206 GLN A CA 1
ATOM 1556 C C . GLN A 1 206 ? 52.862 12.118 12.817 1.00 51.06 206 GLN A C 1
ATOM 1558 O O . GLN A 1 206 ? 53.573 12.914 13.436 1.00 51.06 206 GLN A O 1
ATOM 1563 N N . PRO A 1 207 ? 53.101 10.796 12.813 1.00 48.97 207 PRO A N 1
ATOM 1564 C CA . PRO A 1 207 ? 53.952 10.269 11.750 1.00 48.97 207 PRO A CA 1
ATOM 1565 C C . PRO A 1 207 ? 53.571 8.868 11.230 1.00 48.97 207 PRO A C 1
ATOM 1567 O O . PRO A 1 207 ? 53.041 8.023 11.938 1.00 48.97 207 PRO A O 1
ATOM 1570 N N . GLN A 1 208 ? 53.950 8.666 9.966 1.00 45.78 208 GLN A N 1
ATOM 1571 C CA . GLN A 1 208 ? 54.564 7.461 9.394 1.00 45.78 208 GLN A CA 1
ATOM 1572 C C . GLN A 1 208 ? 53.819 6.113 9.364 1.00 45.78 208 GLN A C 1
ATOM 1574 O O . GLN A 1 208 ? 53.681 5.399 10.345 1.00 45.78 208 GLN A O 1
ATOM 1579 N N . ALA A 1 209 ? 53.535 5.729 8.115 1.00 48.72 209 ALA A N 1
ATOM 1580 C CA . ALA A 1 209 ? 54.120 4.577 7.426 1.00 48.72 209 ALA A CA 1
ATOM 1581 C C . ALA A 1 209 ? 54.034 3.199 8.099 1.00 48.72 209 ALA A C 1
ATOM 1583 O O . ALA A 1 209 ? 54.790 2.882 9.010 1.00 48.72 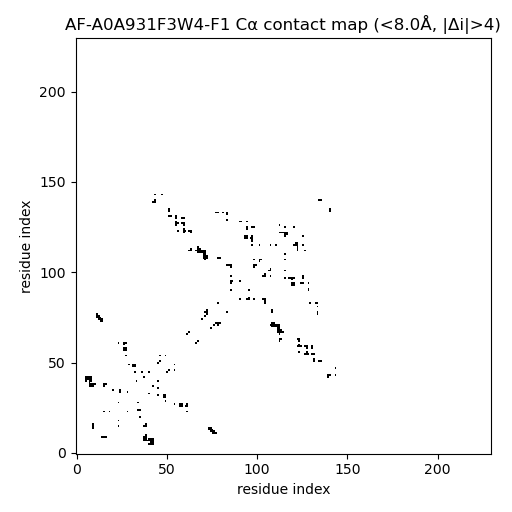209 ALA A O 1
ATOM 1584 N N . SER A 1 210 ? 53.247 2.318 7.479 1.00 52.19 210 SER A N 1
ATOM 1585 C CA . SER A 1 210 ? 53.633 0.925 7.218 1.00 52.19 210 SER A CA 1
ATOM 1586 C C . SER A 1 210 ? 52.812 0.399 6.038 1.00 52.19 210 SER A C 1
ATOM 1588 O O . SER A 1 210 ? 51.653 0.018 6.186 1.00 52.19 210 SER A O 1
ATOM 1590 N N . GLN A 1 211 ? 53.422 0.421 4.850 1.00 54.41 211 GLN A N 1
ATOM 1591 C CA . GLN A 1 211 ? 53.133 -0.567 3.810 1.00 54.41 211 GLN A CA 1
ATOM 1592 C C . GLN A 1 211 ? 53.538 -1.951 4.345 1.00 54.41 211 GLN A C 1
ATOM 1594 O O . GLN A 1 211 ? 54.457 -2.048 5.162 1.00 54.41 211 GLN A O 1
ATOM 1599 N N . PRO A 1 212 ? 52.914 -3.022 3.846 1.00 58.47 212 PRO A N 1
ATOM 1600 C CA . PRO A 1 212 ? 53.757 -3.961 3.125 1.00 58.47 212 PRO A CA 1
ATOM 1601 C C . PRO A 1 212 ? 53.177 -4.337 1.762 1.00 58.47 212 PRO A C 1
ATOM 1603 O O . PRO A 1 212 ? 52.006 -4.686 1.613 1.00 58.47 212 PRO A O 1
ATOM 1606 N N . GLU A 1 213 ? 54.073 -4.255 0.784 1.00 49.06 213 GLU A N 1
ATOM 1607 C CA . GLU A 1 213 ? 54.101 -5.010 -0.463 1.00 49.06 213 GLU A CA 1
ATOM 1608 C C . GLU A 1 213 ? 53.568 -6.440 -0.328 1.00 49.06 213 GLU A C 1
ATOM 1610 O O . GLU A 1 213 ? 53.869 -7.158 0.626 1.00 49.06 213 GLU A O 1
ATOM 1615 N N . GLY A 1 214 ? 52.842 -6.877 -1.357 1.00 40.78 214 GLY A N 1
ATOM 1616 C CA . GLY A 1 214 ? 52.443 -8.270 -1.502 1.00 40.78 214 GLY A CA 1
ATOM 1617 C C . GLY A 1 214 ? 51.566 -8.534 -2.722 1.00 40.78 214 GLY A C 1
ATOM 1618 O O . GLY A 1 214 ? 50.459 -9.037 -2.576 1.00 40.78 214 GLY A O 1
ATOM 1619 N N . LEU A 1 215 ? 52.048 -8.210 -3.926 1.00 58.75 215 LEU A N 1
ATOM 1620 C CA . LEU A 1 215 ? 51.614 -8.914 -5.142 1.00 58.75 215 LEU A CA 1
ATOM 1621 C C . LEU A 1 215 ? 52.355 -10.257 -5.206 1.00 58.75 215 LEU A C 1
ATOM 1623 O O . LEU A 1 215 ? 53.545 -10.320 -4.896 1.00 58.75 215 LEU A O 1
ATOM 1627 N N . PRO A 1 216 ? 51.683 -11.324 -5.658 1.00 67.62 216 PRO A N 1
ATOM 1628 C CA . PRO A 1 216 ? 52.035 -11.795 -6.996 1.00 67.62 216 PRO A CA 1
ATOM 1629 C C . PRO A 1 216 ? 50.814 -12.096 -7.889 1.00 67.62 216 PRO A C 1
ATOM 1631 O O . PRO A 1 216 ? 49.707 -12.328 -7.397 1.00 67.62 216 PRO A O 1
ATOM 1634 N N . PRO A 1 217 ? 51.008 -12.110 -9.221 1.00 59.16 217 PRO A N 1
ATOM 1635 C CA . PRO A 1 217 ? 49.960 -12.392 -10.193 1.00 59.16 217 PRO A CA 1
ATOM 1636 C C . PRO A 1 217 ? 49.667 -13.896 -10.258 1.00 59.16 217 PRO A C 1
ATOM 1638 O O . PRO A 1 217 ? 50.582 -14.720 -10.253 1.00 59.16 217 PRO A O 1
ATOM 1641 N N . ARG A 1 218 ? 48.392 -14.270 -10.408 1.00 53.28 218 ARG A N 1
ATOM 1642 C CA . ARG A 1 218 ? 48.021 -15.591 -10.932 1.00 53.28 218 ARG A CA 1
ATOM 1643 C C . ARG A 1 218 ? 47.268 -15.450 -12.245 1.00 53.28 218 ARG A C 1
ATOM 1645 O O . ARG A 1 218 ? 46.056 -15.288 -12.295 1.00 53.28 218 ARG A O 1
ATOM 1652 N N . GLN A 1 219 ? 48.078 -15.519 -13.295 1.00 51.00 219 GLN A N 1
ATOM 1653 C CA . GLN A 1 219 ? 47.744 -15.992 -14.629 1.00 51.00 219 GLN A CA 1
ATOM 1654 C C . GLN A 1 219 ? 47.039 -17.355 -14.517 1.00 51.00 219 GLN A C 1
ATOM 1656 O O . GLN A 1 219 ? 47.532 -18.260 -13.843 1.00 51.00 219 GLN A O 1
ATOM 1661 N N . GLY A 1 220 ? 45.883 -17.478 -15.158 1.00 48.88 220 GLY A N 1
ATOM 1662 C CA . GLY A 1 220 ? 45.066 -18.688 -15.199 1.00 48.88 220 GLY A CA 1
ATOM 1663 C C . GLY A 1 220 ? 44.263 -18.715 -16.490 1.00 48.88 220 GLY A C 1
ATOM 1664 O O . GLY A 1 220 ? 43.039 -18.691 -16.466 1.00 48.88 220 GLY A O 1
ATOM 1665 N N . ASP A 1 221 ? 44.994 -18.678 -17.601 1.00 50.50 221 ASP A N 1
ATOM 1666 C CA . ASP A 1 221 ? 44.528 -19.007 -18.944 1.00 50.50 221 ASP A CA 1
ATOM 1667 C C . ASP A 1 221 ? 44.164 -20.502 -18.977 1.00 50.50 221 ASP A C 1
ATOM 1669 O O . ASP A 1 221 ? 44.947 -21.341 -18.524 1.00 50.50 221 ASP A O 1
ATOM 1673 N N . GLY A 1 222 ? 42.966 -20.850 -19.446 1.00 46.81 222 GLY A N 1
ATOM 1674 C CA . GLY A 1 222 ? 42.508 -22.239 -19.412 1.00 46.81 222 GLY A CA 1
ATOM 1675 C C . GLY A 1 222 ? 41.072 -22.447 -19.875 1.00 46.81 222 GLY A C 1
ATOM 1676 O O . GLY A 1 222 ? 40.255 -22.982 -19.132 1.00 46.81 222 GLY A O 1
ATOM 1677 N N . VAL A 1 223 ? 40.760 -22.040 -21.107 1.00 63.81 223 VAL A N 1
ATOM 1678 C CA . VAL A 1 223 ? 39.551 -22.472 -21.825 1.00 63.81 223 VAL A CA 1
ATOM 1679 C C . VAL A 1 223 ? 39.873 -23.772 -22.578 1.00 63.81 223 VAL A C 1
ATOM 1681 O O . VAL A 1 223 ? 40.649 -23.721 -23.531 1.00 63.81 223 VAL A O 1
ATOM 1684 N N . PRO A 1 224 ? 39.302 -24.942 -22.234 1.00 66.12 224 PRO A N 1
ATOM 1685 C CA . PRO A 1 224 ? 39.374 -26.101 -23.113 1.00 66.12 224 PRO A CA 1
ATOM 1686 C C . PRO A 1 224 ? 38.280 -26.023 -24.185 1.00 66.12 224 PRO A C 1
ATOM 1688 O O . PRO A 1 224 ? 37.087 -26.197 -23.935 1.00 66.12 224 PRO A O 1
ATOM 1691 N N . GLN A 1 225 ? 38.730 -25.775 -25.409 1.00 59.19 225 GLN A N 1
ATOM 1692 C CA . GLN A 1 225 ? 37.984 -25.880 -26.656 1.00 59.19 225 GLN A CA 1
ATOM 1693 C C . GLN A 1 225 ? 37.625 -27.356 -26.914 1.00 59.19 225 GLN A C 1
ATOM 1695 O O . GLN A 1 225 ? 38.498 -28.180 -27.187 1.00 59.19 225 GLN A O 1
ATOM 1700 N N . ARG A 1 226 ? 36.340 -27.720 -26.811 1.00 58.50 226 ARG A N 1
ATOM 1701 C CA . ARG A 1 226 ? 35.853 -29.060 -27.183 1.00 58.50 226 ARG A CA 1
ATOM 1702 C C . ARG A 1 226 ? 35.669 -29.109 -28.701 1.00 58.50 226 ARG A C 1
ATOM 1704 O O . ARG A 1 226 ? 34.769 -28.470 -29.237 1.00 58.50 226 ARG A O 1
ATOM 1711 N N . GLN A 1 227 ? 36.545 -29.849 -29.375 1.00 60.59 227 GLN A N 1
ATOM 1712 C CA . GLN A 1 227 ? 36.417 -30.190 -30.790 1.00 60.59 227 GLN A CA 1
ATOM 1713 C C . GLN A 1 227 ? 35.213 -31.113 -31.012 1.00 60.59 227 GLN A C 1
ATOM 1715 O O . GLN A 1 227 ? 35.009 -32.089 -30.288 1.00 60.59 227 GLN A O 1
ATOM 1720 N N . THR A 1 228 ? 34.434 -30.792 -32.037 1.00 64.19 228 THR A N 1
ATOM 1721 C CA . THR A 1 228 ? 33.465 -31.667 -32.697 1.00 64.19 228 THR A CA 1
ATOM 1722 C C . THR A 1 228 ? 34.217 -32.646 -33.596 1.00 64.19 228 THR A C 1
ATOM 1724 O O . THR A 1 228 ? 34.929 -32.212 -34.500 1.00 64.19 228 THR A O 1
ATOM 1727 N N . GLY A 1 229 ? 34.067 -33.943 -33.338 1.00 60.81 229 GLY A N 1
ATOM 1728 C CA . GLY A 1 229 ? 34.499 -35.016 -34.231 1.00 60.81 229 GLY A CA 1
ATOM 1729 C C . GLY A 1 229 ? 33.301 -35.555 -35.007 1.00 60.81 229 GLY A C 1
ATOM 1730 O O . GLY A 1 229 ? 32.290 -35.894 -34.389 1.00 60.81 229 GLY A O 1
ATOM 1731 N N . SER A 1 230 ? 33.442 -35.549 -36.333 1.00 58.47 230 SER A N 1
ATOM 1732 C CA . SER A 1 230 ? 32.577 -36.174 -37.340 1.00 58.47 230 SER A CA 1
ATOM 1733 C C . SER A 1 230 ? 32.607 -37.698 -37.298 1.00 58.47 230 SER A C 1
ATOM 1735 O O . SER A 1 230 ? 33.623 -38.252 -36.822 1.00 58.47 230 SER A O 1
#